Protein AF-A0A1U8Q7U9-F1 (afdb_m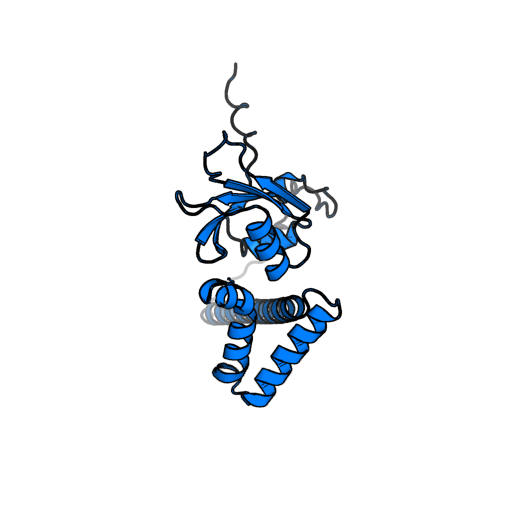onomer)

Foldseek 3Di:
DQDPLNVCLVCVLLVVQLCCVCPVVVHDNVVSVVVSVVVVVVCVVVPPCPSQVVVVVVVVVVVVVVVVVVVVVVVVVVVVVVVPDPDDDDDDDDDDDPDDPPPDPDDPDPPDPLLLQKKKKFFDPPDADDPVLVVVVCCNNQNQFFPDKAFDDDPPPDGTGMIITGTPDSVSVCVVQVVHQKDWDQGSNTIMIMGRGDPPPPPPPPDDD

Organism: Nelumbo nucifera (NCBI:txid4432)

Sequence (209 aa):
MITTEELKSFHAIDREIFSRLVINLRRDVAVSMRVIAFWIWLEELGYPNIILKMISAVQAITKTVNDVLARAFEDIAQQARASGSSGSGRNVVAGESSLNPRAQPWKPNAQVSHDDRTIFITFSRGYPVGESEIRGYFIRRFGECVEAIHMQEVAVNVQPLYARMVLRSASTMARILEGRERAKYVINGKHVWIRRFVPRQQMRSSLRP

Structure (mmCIF, N/CA/C/O backbone):
data_AF-A0A1U8Q7U9-F1
#
_entry.id   AF-A0A1U8Q7U9-F1
#
loop_
_atom_site.group_PDB
_atom_site.id
_atom_site.type_symbol
_atom_site.label_atom_id
_atom_site.label_alt_id
_atom_site.label_comp_id
_atom_site.label_asym_id
_atom_site.label_entity_id
_atom_site.label_seq_id
_atom_site.pdbx_PDB_ins_code
_atom_site.Cartn_x
_atom_site.Cartn_y
_atom_site.Cartn_z
_atom_site.occupancy
_atom_site.B_iso_or_equiv
_atom_site.auth_seq_id
_atom_site.auth_comp_id
_atom_site.auth_asym_id
_atom_site.auth_atom_id
_atom_site.pdbx_PDB_model_num
ATOM 1 N N . MET A 1 1 ? -24.903 -1.278 8.308 1.00 45.72 1 MET A N 1
ATOM 2 C CA . MET A 1 1 ? -25.129 -0.776 6.936 1.00 45.72 1 MET A CA 1
ATOM 3 C C . MET A 1 1 ? -23.760 -0.422 6.379 1.00 45.72 1 MET A C 1
ATOM 5 O O . MET A 1 1 ? -23.107 0.410 6.990 1.00 45.72 1 MET A O 1
ATOM 9 N N . ILE A 1 2 ? -23.285 -1.103 5.333 1.00 58.16 2 ILE A N 1
ATOM 10 C CA . ILE A 1 2 ? -21.989 -0.780 4.709 1.00 58.16 2 ILE A CA 1
ATOM 11 C C . ILE A 1 2 ? -22.151 0.554 3.980 1.00 58.16 2 ILE A C 1
ATOM 13 O O . ILE A 1 2 ? -23.078 0.709 3.182 1.00 58.16 2 ILE A O 1
ATOM 17 N N . THR A 1 3 ? -21.298 1.528 4.281 1.00 73.75 3 THR A N 1
ATOM 18 C CA . THR A 1 3 ? -21.358 2.840 3.629 1.00 73.75 3 THR A CA 1
ATOM 19 C C . THR A 1 3 ? -20.813 2.756 2.202 1.00 73.75 3 THR A C 1
ATOM 21 O O . THR A 1 3 ? -19.958 1.930 1.880 1.00 73.75 3 THR A O 1
ATOM 24 N N . THR A 1 4 ? -21.291 3.622 1.308 1.00 63.50 4 THR A N 1
ATOM 25 C CA . THR A 1 4 ? -20.795 3.686 -0.078 1.00 63.50 4 THR A CA 1
ATOM 26 C C . THR A 1 4 ? -19.296 3.970 -0.139 1.00 63.50 4 THR A C 1
ATOM 28 O O . THR A 1 4 ? -18.618 3.467 -1.028 1.00 63.50 4 THR A O 1
ATOM 31 N N . GLU A 1 5 ? -18.757 4.717 0.823 1.00 58.00 5 GLU A N 1
ATOM 32 C CA . GLU A 1 5 ? -17.324 4.991 0.941 1.00 58.00 5 GLU A CA 1
ATOM 33 C C . GLU A 1 5 ? -16.517 3.763 1.395 1.00 58.00 5 GLU A C 1
ATOM 35 O O . GLU A 1 5 ? -15.426 3.534 0.873 1.00 58.00 5 GLU A O 1
ATOM 40 N N . GLU A 1 6 ? -17.064 2.908 2.265 1.00 55.88 6 GLU A N 1
ATOM 41 C CA . GLU A 1 6 ? -16.456 1.613 2.614 1.00 55.88 6 GLU A CA 1
ATOM 42 C C . GLU A 1 6 ? -16.493 0.630 1.446 1.00 55.88 6 GLU A C 1
ATOM 44 O O . GLU A 1 6 ? -15.484 0.004 1.139 1.00 55.88 6 GLU A O 1
ATOM 49 N N . LEU A 1 7 ? -17.614 0.529 0.728 1.00 58.75 7 LEU A N 1
ATOM 50 C CA . LEU A 1 7 ? -17.690 -0.317 -0.467 1.00 58.75 7 LEU A CA 1
ATOM 51 C C . LEU A 1 7 ? -16.715 0.176 -1.545 1.00 58.75 7 LEU A C 1
ATOM 53 O O . LEU A 1 7 ? -16.065 -0.608 -2.244 1.00 58.75 7 LEU A O 1
ATOM 57 N N . LYS A 1 8 ? -16.570 1.502 -1.665 1.00 56.91 8 LYS A N 1
ATOM 58 C CA . LYS A 1 8 ? -15.601 2.091 -2.577 1.00 56.91 8 LYS A CA 1
ATOM 59 C C . LYS A 1 8 ? -14.168 1.824 -2.124 1.00 56.91 8 LYS A C 1
ATOM 61 O O . LYS A 1 8 ? -13.349 1.512 -2.985 1.00 56.91 8 LYS A O 1
ATOM 66 N N . SER A 1 9 ? -13.828 1.956 -0.848 1.00 59.22 9 SER A N 1
ATOM 67 C CA . SER A 1 9 ? -12.473 1.644 -0.381 1.00 59.22 9 SER A CA 1
ATOM 68 C C . SER A 1 9 ? -12.162 0.158 -0.587 1.00 59.22 9 SER A C 1
ATOM 70 O O . SER A 1 9 ? -11.062 -0.190 -1.027 1.00 59.22 9 SER A O 1
ATOM 72 N N . PHE A 1 10 ? -13.170 -0.696 -0.392 1.00 59.88 10 PHE A N 1
ATOM 73 C CA . PHE A 1 10 ? -13.068 -2.133 -0.569 1.00 59.88 10 PHE A CA 1
ATOM 74 C C . PHE A 1 10 ? -12.698 -2.496 -2.007 1.00 59.88 10 PHE A C 1
ATOM 76 O O . PHE A 1 10 ? -11.733 -3.216 -2.201 1.00 59.88 10 PHE A O 1
ATOM 83 N N . HIS A 1 11 ? -13.312 -1.904 -3.032 1.00 69.44 11 HIS A N 1
ATOM 84 C CA . HIS A 1 11 ? -12.985 -2.217 -4.435 1.00 69.44 11 HIS A CA 1
ATOM 85 C C . HIS A 1 11 ? -11.993 -1.255 -5.108 1.00 69.44 11 HIS A C 1
ATOM 87 O O . HIS A 1 11 ? -11.912 -1.178 -6.335 1.00 69.44 11 HIS A O 1
ATOM 93 N N . ALA A 1 12 ? -11.219 -0.489 -4.332 1.00 73.12 12 ALA A N 1
ATOM 94 C CA . ALA A 1 12 ? -10.324 0.530 -4.886 1.00 73.12 12 ALA A CA 1
ATOM 95 C C . ALA A 1 12 ? -9.277 -0.040 -5.864 1.00 73.1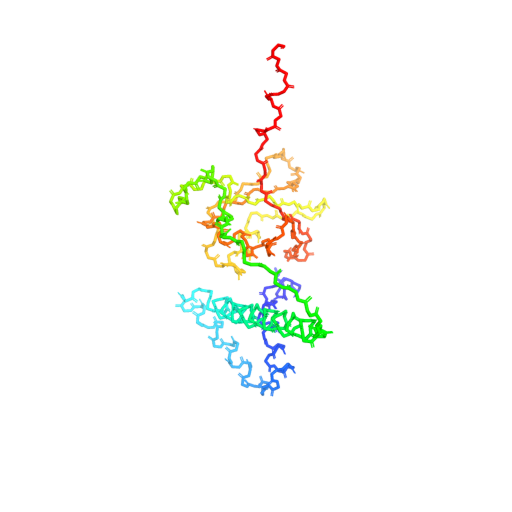2 12 ALA A C 1
ATOM 97 O O . ALA A 1 12 ? -9.024 0.560 -6.906 1.00 73.12 12 ALA A O 1
ATOM 98 N N . ILE A 1 13 ? -8.704 -1.209 -5.554 1.00 74.50 13 ILE A N 1
ATOM 99 C CA . ILE A 1 13 ? -7.731 -1.892 -6.422 1.00 74.50 13 ILE A CA 1
ATOM 100 C C . ILE A 1 13 ? -8.406 -2.364 -7.714 1.00 74.50 13 ILE A C 1
ATOM 102 O O . ILE A 1 13 ? -7.886 -2.125 -8.800 1.00 74.50 13 ILE A O 1
ATOM 106 N N . ASP A 1 14 ? -9.585 -2.967 -7.597 1.00 81.69 14 ASP A N 1
ATOM 107 C CA . ASP A 1 14 ? -10.332 -3.529 -8.724 1.00 81.69 14 ASP A CA 1
ATOM 108 C C . ASP A 1 14 ? -10.698 -2.429 -9.728 1.00 81.69 14 ASP A C 1
ATOM 110 O O . ASP A 1 14 ? -10.505 -2.576 -10.936 1.00 81.69 14 ASP A O 1
ATOM 114 N N . ARG A 1 15 ? -11.124 -1.264 -9.222 1.00 82.75 15 ARG A N 1
ATOM 115 C CA . ARG A 1 15 ? -11.413 -0.082 -10.046 1.00 82.75 15 ARG A CA 1
ATOM 116 C C . ARG A 1 15 ? -10.183 0.529 -10.699 1.00 82.75 15 ARG A C 1
ATOM 118 O O . ARG A 1 15 ? -10.276 0.967 -11.840 1.00 82.75 15 ARG A O 1
ATOM 125 N N . GLU A 1 16 ? -9.049 0.572 -10.004 1.00 82.81 16 GLU A N 1
ATOM 126 C CA . GLU A 1 16 ? -7.794 1.072 -10.576 1.00 82.81 16 GLU A CA 1
ATOM 127 C C . GLU A 1 16 ? -7.344 0.197 -11.753 1.00 82.81 16 GLU A C 1
ATOM 129 O O . GLU A 1 16 ? -6.954 0.701 -12.805 1.00 82.81 16 GLU A O 1
ATOM 134 N N . ILE A 1 17 ? -7.445 -1.126 -11.615 1.00 83.31 17 ILE A N 1
ATOM 135 C CA . ILE A 1 17 ? -7.108 -2.059 -12.693 1.00 83.31 17 ILE A CA 1
ATOM 136 C C . ILE A 1 17 ? -8.099 -1.932 -13.847 1.00 83.31 17 ILE A C 1
ATOM 138 O O . ILE A 1 17 ? -7.679 -1.834 -14.999 1.00 83.31 17 ILE A O 1
ATOM 142 N N . PHE A 1 18 ? -9.398 -1.896 -13.549 1.00 88.31 18 PHE A N 1
ATOM 143 C CA . PHE A 1 18 ? -10.432 -1.695 -14.558 1.00 88.31 18 PHE A CA 1
ATOM 144 C C . PHE A 1 18 ? -10.199 -0.401 -15.349 1.00 88.31 18 PHE A C 1
ATOM 146 O O . PHE A 1 18 ? -10.205 -0.412 -16.579 1.00 88.31 18 PHE A O 1
ATOM 153 N N . SER A 1 19 ? -9.894 0.695 -14.649 1.00 86.38 19 SER A N 1
ATOM 154 C CA . SER A 1 19 ? -9.539 1.981 -15.248 1.00 86.38 19 SER A CA 1
ATOM 155 C C . SER A 1 19 ? -8.325 1.855 -16.173 1.00 86.38 19 SER A C 1
ATOM 157 O O . SER A 1 19 ? -8.377 2.281 -17.322 1.00 86.38 19 SER A O 1
ATOM 159 N N . ARG A 1 20 ? -7.250 1.181 -15.749 1.00 82.81 20 ARG A N 1
ATOM 160 C CA . ARG A 1 20 ? -6.069 0.956 -16.604 1.00 82.81 20 ARG A CA 1
ATOM 161 C C . ARG A 1 20 ? -6.373 0.104 -17.836 1.00 82.81 20 ARG A C 1
ATOM 163 O O . ARG A 1 20 ? -5.841 0.396 -18.905 1.00 82.81 20 ARG A O 1
ATOM 170 N N . LEU A 1 21 ? -7.205 -0.931 -17.706 1.00 85.56 21 LEU A N 1
ATOM 171 C CA . LEU A 1 21 ? -7.608 -1.782 -18.830 1.00 85.56 21 LEU A CA 1
ATOM 172 C C . LEU A 1 21 ? -8.375 -0.976 -19.883 1.00 85.56 21 LEU A C 1
ATOM 174 O O . LEU A 1 21 ? -8.041 -1.034 -21.066 1.00 85.56 21 LEU A O 1
ATOM 178 N N . VAL A 1 22 ? -9.358 -0.192 -19.448 1.00 91.12 22 VAL A N 1
ATOM 179 C CA . VAL A 1 22 ? -10.255 0.538 -20.349 1.00 91.12 22 VAL A CA 1
ATOM 180 C C . VAL A 1 22 ? -9.614 1.824 -20.874 1.00 91.12 22 VAL A C 1
ATOM 182 O O . VAL A 1 22 ? -9.696 2.108 -22.064 1.00 91.12 22 VAL A O 1
ATOM 185 N N . ILE A 1 23 ? -8.945 2.600 -20.021 1.00 86.19 23 ILE A N 1
ATOM 186 C CA . ILE A 1 23 ? -8.441 3.936 -20.370 1.00 86.19 23 ILE A CA 1
ATOM 187 C C . ILE A 1 23 ? -7.040 3.857 -20.979 1.00 86.19 23 ILE A C 1
ATOM 189 O O . ILE A 1 23 ? -6.807 4.380 -22.068 1.00 86.19 23 ILE A O 1
ATOM 193 N N . ASN A 1 24 ? -6.102 3.179 -20.311 1.00 84.69 24 ASN A N 1
ATOM 194 C CA . ASN A 1 24 ? -4.699 3.180 -20.741 1.00 84.69 24 ASN A CA 1
ATOM 195 C C . ASN A 1 24 ? -4.444 2.142 -21.836 1.00 84.69 24 ASN A C 1
ATOM 197 O O . ASN A 1 24 ? -3.747 2.419 -22.808 1.00 84.69 24 ASN A O 1
ATOM 201 N N . LEU A 1 25 ? -5.013 0.944 -21.681 1.00 84.31 25 LEU A N 1
ATOM 202 C CA . LEU A 1 25 ? -4.836 -0.172 -22.615 1.00 84.31 25 LEU A CA 1
ATOM 203 C C . LEU A 1 25 ? -5.938 -0.245 -23.682 1.00 84.31 25 LEU A C 1
ATOM 205 O O . LEU A 1 25 ? -5.860 -1.109 -24.558 1.00 84.31 25 LEU A O 1
ATOM 209 N N . ARG A 1 26 ? -6.942 0.645 -23.613 1.00 89.88 26 ARG A N 1
ATOM 210 C CA . ARG A 1 26 ? -8.070 0.754 -24.556 1.00 89.88 26 ARG A CA 1
ATOM 211 C C . ARG A 1 26 ? -8.774 -0.575 -24.831 1.00 89.88 26 ARG A C 1
ATOM 213 O O . ARG A 1 26 ? -9.159 -0.868 -25.962 1.00 89.88 26 ARG A O 1
ATOM 220 N N . ARG A 1 27 ? -8.901 -1.414 -23.804 1.00 92.25 27 ARG A N 1
ATOM 221 C CA . ARG A 1 27 ? -9.622 -2.685 -23.897 1.00 92.25 27 ARG A CA 1
ATOM 222 C C . ARG A 1 27 ? -11.120 -2.451 -23.798 1.00 92.25 27 ARG A C 1
ATOM 224 O O . ARG A 1 27 ? -11.572 -1.512 -23.149 1.00 92.25 27 ARG A O 1
ATOM 231 N N . ASP A 1 28 ? -11.872 -3.335 -24.446 1.00 95.44 28 ASP A N 1
ATOM 232 C CA . ASP A 1 28 ? -13.329 -3.315 -24.399 1.00 95.44 28 ASP A CA 1
ATOM 233 C C . ASP A 1 28 ? -13.837 -3.351 -22.948 1.00 95.44 28 ASP A C 1
ATOM 235 O O . ASP A 1 28 ? -13.285 -4.050 -22.089 1.00 95.44 28 ASP A O 1
ATOM 239 N N . VAL A 1 29 ? -14.889 -2.578 -22.680 1.00 92.88 29 VAL A N 1
ATOM 240 C CA . VAL A 1 29 ? -15.450 -2.393 -21.337 1.00 92.88 29 VAL A CA 1
ATOM 241 C C . VAL A 1 29 ? -16.027 -3.705 -20.811 1.00 92.88 29 VAL A C 1
ATOM 243 O O . VAL A 1 29 ? -15.773 -4.069 -19.662 1.00 92.88 29 VAL A O 1
ATOM 246 N N . ALA A 1 30 ? -16.763 -4.442 -21.647 1.00 93.31 30 ALA A N 1
ATOM 247 C CA . ALA A 1 30 ? -17.399 -5.692 -21.250 1.00 93.31 30 ALA A CA 1
ATOM 248 C C . ALA A 1 30 ? -16.360 -6.798 -21.022 1.00 93.31 30 ALA A C 1
ATOM 250 O O . ALA A 1 30 ? -16.449 -7.538 -20.041 1.00 93.31 30 ALA A O 1
ATOM 251 N N . VAL A 1 31 ? -15.332 -6.878 -21.870 1.00 90.25 31 VAL A N 1
ATOM 252 C CA . VAL A 1 31 ? -14.196 -7.788 -21.667 1.00 90.25 31 VAL A CA 1
ATOM 253 C C . VAL A 1 31 ? -13.459 -7.450 -20.372 1.00 90.25 31 VAL A C 1
ATOM 255 O O . VAL A 1 31 ? -13.226 -8.337 -19.554 1.00 90.25 31 VAL A O 1
ATOM 258 N N . SER A 1 32 ? -13.147 -6.174 -20.141 1.00 92.00 32 SER A N 1
ATOM 259 C CA . SER A 1 32 ? -12.457 -5.728 -18.924 1.00 92.00 32 SER A CA 1
ATOM 260 C C . SER A 1 32 ? -13.272 -6.038 -17.667 1.00 92.00 32 SER A C 1
ATOM 262 O O . SER A 1 32 ? -12.719 -6.481 -16.664 1.00 92.00 32 SER A O 1
ATOM 264 N N . MET A 1 33 ? -14.596 -5.882 -17.734 1.00 92.19 33 MET A N 1
ATOM 265 C CA . MET A 1 33 ? -15.502 -6.221 -16.640 1.00 92.19 33 MET A CA 1
ATOM 266 C C . MET A 1 33 ? -15.486 -7.722 -16.335 1.00 92.19 33 MET A C 1
ATOM 268 O O . MET A 1 33 ? -15.369 -8.104 -15.173 1.00 92.19 33 MET A O 1
ATOM 272 N N . ARG A 1 34 ? -15.533 -8.578 -17.365 1.00 90.69 34 ARG A N 1
ATOM 273 C CA . ARG A 1 34 ? -15.455 -10.040 -17.201 1.00 90.69 34 ARG A CA 1
ATOM 274 C C . ARG A 1 34 ? -14.122 -10.485 -16.607 1.00 90.69 34 ARG A C 1
ATOM 276 O O . ARG A 1 34 ? -14.115 -11.370 -15.763 1.00 90.69 34 ARG A O 1
ATOM 283 N N . VAL A 1 35 ? -13.014 -9.862 -17.010 1.00 89.38 35 VAL A N 1
ATOM 284 C CA . VAL A 1 35 ? -11.680 -10.160 -16.462 1.00 89.38 35 VAL A CA 1
ATOM 285 C C . VAL A 1 35 ? -11.612 -9.835 -14.970 1.00 89.38 35 VAL A C 1
ATOM 287 O O . VAL A 1 35 ? -11.175 -10.673 -14.186 1.00 89.38 35 VAL A O 1
ATOM 290 N N . ILE A 1 36 ? -12.087 -8.654 -14.560 1.00 88.44 36 ILE A N 1
ATOM 291 C CA . ILE A 1 36 ? -12.111 -8.267 -13.142 1.00 88.44 36 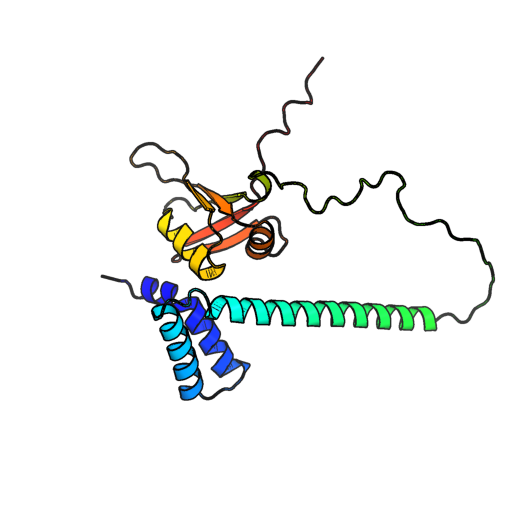ILE A CA 1
ATOM 292 C C . ILE A 1 36 ? -13.042 -9.179 -12.340 1.00 88.44 36 ILE A C 1
ATOM 294 O O . ILE A 1 36 ? -12.650 -9.662 -11.281 1.00 88.44 36 ILE A O 1
ATOM 298 N N . ALA A 1 37 ? -14.238 -9.469 -12.859 1.00 88.75 37 ALA A N 1
ATOM 299 C CA . ALA A 1 37 ? -15.180 -10.381 -12.214 1.00 88.75 37 ALA A CA 1
ATOM 300 C C . ALA A 1 37 ? -14.587 -11.787 -12.040 1.00 88.75 37 ALA A C 1
ATOM 302 O O . ALA A 1 37 ? -14.700 -12.379 -10.972 1.00 88.75 37 ALA A O 1
ATOM 303 N N . PHE A 1 38 ? -13.895 -12.298 -13.061 1.00 88.00 38 PHE A N 1
ATOM 304 C CA . PHE A 1 38 ? -13.213 -13.585 -13.001 1.00 88.00 38 PHE A CA 1
ATOM 305 C C . PHE A 1 38 ? -12.101 -13.605 -11.947 1.00 88.00 38 PHE A C 1
ATOM 307 O O . PHE A 1 38 ? -11.981 -14.571 -11.199 1.00 88.00 38 PHE A O 1
ATOM 314 N N . TRP A 1 39 ? -11.299 -12.544 -11.843 1.00 82.19 39 TRP A N 1
ATOM 315 C CA . TRP A 1 39 ? -10.250 -12.473 -10.825 1.00 82.19 39 TRP A CA 1
ATOM 316 C C . TRP A 1 39 ? -10.795 -12.381 -9.403 1.00 82.19 39 TRP A C 1
ATOM 318 O O . TRP A 1 39 ? -10.241 -13.031 -8.522 1.00 82.19 39 TRP A O 1
ATOM 328 N N . ILE A 1 40 ? -11.886 -11.643 -9.188 1.00 79.31 40 ILE A N 1
ATOM 329 C CA . ILE A 1 40 ? -12.582 -11.608 -7.893 1.00 79.31 40 ILE A CA 1
ATOM 330 C C . ILE A 1 40 ? -13.126 -13.002 -7.553 1.00 79.31 40 ILE A C 1
ATOM 332 O O . ILE A 1 40 ? -12.912 -13.500 -6.452 1.00 79.31 40 ILE A O 1
ATOM 336 N N . TRP A 1 41 ? -13.749 -13.675 -8.521 1.00 85.06 41 TRP A N 1
ATOM 337 C CA . TRP A 1 41 ? -14.267 -15.031 -8.341 1.00 85.06 41 TRP A CA 1
ATOM 338 C C . TRP A 1 41 ? -13.175 -16.053 -7.987 1.00 85.06 41 TRP A C 1
ATOM 340 O O . TRP A 1 41 ? -13.381 -16.922 -7.144 1.00 85.06 41 TRP A O 1
ATOM 350 N N . LEU A 1 42 ? -11.976 -15.940 -8.567 1.00 78.00 42 LEU A N 1
ATOM 351 C CA . LEU A 1 42 ? -10.853 -16.800 -8.181 1.00 78.00 42 LEU A CA 1
ATOM 352 C C . LEU A 1 42 ? -10.402 -16.574 -6.729 1.00 78.00 42 LEU A C 1
ATOM 354 O O . LEU A 1 42 ? -9.968 -17.522 -6.071 1.00 78.00 42 LEU A O 1
ATOM 358 N N . GLU A 1 43 ? -10.503 -15.347 -6.219 1.00 76.06 43 GLU A N 1
ATOM 359 C CA . GLU A 1 43 ? -10.224 -15.068 -4.808 1.00 76.06 43 GLU A CA 1
ATOM 360 C C . GLU A 1 43 ? -11.279 -15.717 -3.895 1.00 76.06 43 GLU A C 1
ATOM 362 O O . GLU A 1 43 ? -10.910 -16.283 -2.864 1.00 76.06 43 GLU A O 1
ATOM 367 N N . GLU A 1 44 ? -12.553 -15.742 -4.306 1.00 74.38 44 GLU A N 1
ATOM 368 C CA . GLU A 1 44 ? -13.634 -16.457 -3.601 1.00 74.38 44 GLU A CA 1
ATOM 369 C C . GLU A 1 44 ? -13.450 -17.985 -3.610 1.00 74.38 44 GLU A C 1
ATOM 371 O O . GLU A 1 44 ? -13.811 -18.656 -2.645 1.00 74.38 44 GLU A O 1
ATOM 376 N N . LEU A 1 45 ? -12.818 -18.540 -4.650 1.00 74.31 45 LEU A N 1
ATOM 377 C CA . LEU A 1 45 ? -12.469 -19.965 -4.744 1.00 74.31 45 LEU A CA 1
ATOM 378 C C . LEU A 1 45 ? -11.239 -20.375 -3.916 1.00 74.31 45 LEU A C 1
ATOM 380 O O . LEU A 1 45 ? -10.793 -21.521 -3.997 1.00 74.31 45 LEU A O 1
ATOM 384 N N . GLY A 1 46 ? -10.676 -19.465 -3.118 1.00 68.81 46 GLY A N 1
ATOM 385 C CA . GLY A 1 46 ? -9.549 -19.776 -2.242 1.00 68.81 46 GLY A CA 1
ATOM 386 C C . GLY A 1 46 ? -8.185 -19.669 -2.919 1.00 68.81 46 GLY A C 1
ATOM 387 O O . GLY A 1 46 ? -7.211 -20.236 -2.421 1.00 68.81 46 GLY A O 1
ATOM 388 N N . TYR A 1 47 ? -8.076 -18.905 -4.011 1.00 68.88 47 TYR A N 1
ATOM 389 C CA . TYR A 1 47 ? -6.789 -18.453 -4.539 1.00 68.88 47 TYR A CA 1
ATOM 390 C C . TYR A 1 47 ? -6.506 -17.011 -4.101 1.00 68.88 47 TYR A C 1
ATOM 392 O O . TYR A 1 47 ? -6.655 -16.071 -4.889 1.00 68.88 47 TYR A O 1
ATOM 400 N N . PRO A 1 48 ? -6.074 -16.793 -2.847 1.00 64.81 48 PRO A N 1
ATOM 401 C CA . PRO A 1 48 ? -5.922 -15.451 -2.324 1.00 64.81 48 PRO A CA 1
ATOM 402 C C . PRO A 1 48 ? -4.814 -14.701 -3.069 1.00 64.81 48 PRO A C 1
ATOM 404 O O . PRO A 1 48 ? -3.733 -15.242 -3.348 1.00 64.81 48 PRO A O 1
ATOM 407 N N . ASN A 1 49 ? -5.049 -13.409 -3.303 1.00 67.50 49 ASN A N 1
ATOM 408 C CA . ASN A 1 49 ? -4.059 -12.450 -3.792 1.00 67.50 49 ASN A CA 1
ATOM 409 C C . ASN A 1 49 ? -3.609 -12.649 -5.253 1.00 67.50 49 ASN A C 1
ATOM 411 O O . ASN A 1 49 ? -2.499 -12.229 -5.602 1.00 67.50 49 ASN A O 1
ATOM 415 N N . ILE A 1 50 ? -4.414 -13.269 -6.125 1.00 74.31 50 ILE A N 1
ATOM 416 C CA . ILE A 1 50 ? -4.079 -13.395 -7.560 1.00 74.31 50 ILE A CA 1
ATOM 417 C C . ILE A 1 50 ? -3.888 -12.020 -8.196 1.00 74.31 50 ILE A C 1
ATOM 419 O O . ILE A 1 50 ? -2.891 -11.792 -8.889 1.00 74.31 50 ILE A O 1
ATOM 423 N N . ILE A 1 51 ? -4.791 -11.085 -7.902 1.00 72.50 51 ILE A N 1
ATOM 424 C CA . ILE A 1 51 ? -4.749 -9.725 -8.442 1.00 72.50 51 ILE A CA 1
ATOM 425 C C . ILE A 1 51 ? -3.435 -9.033 -8.046 1.00 72.50 51 ILE A C 1
ATOM 427 O O . ILE A 1 51 ? -2.767 -8.396 -8.863 1.00 72.50 51 ILE A O 1
ATOM 431 N N . LEU A 1 52 ? -2.996 -9.224 -6.800 1.00 66.31 52 LEU A N 1
ATOM 432 C CA . LEU A 1 52 ? -1.744 -8.661 -6.292 1.00 66.31 52 LEU A CA 1
ATOM 433 C C . LEU A 1 52 ? -0.505 -9.317 -6.883 1.00 66.31 52 LEU A C 1
ATOM 435 O O . LEU A 1 52 ? 0.468 -8.618 -7.168 1.00 66.31 52 LEU A O 1
ATOM 439 N N . LYS A 1 53 ? -0.518 -10.643 -7.058 1.00 72.44 53 LYS A N 1
ATOM 440 C CA . LYS A 1 53 ? 0.580 -11.362 -7.712 1.00 72.44 53 LYS A CA 1
ATOM 441 C C . LYS A 1 53 ? 0.768 -10.830 -9.128 1.00 72.44 53 LYS A C 1
ATOM 443 O O . LYS A 1 53 ? 1.895 -10.476 -9.477 1.00 72.44 53 LYS A O 1
ATOM 448 N N . MET A 1 54 ? -0.324 -10.650 -9.876 1.00 76.25 54 MET A N 1
ATOM 449 C CA . MET A 1 54 ? -0.282 -10.040 -11.206 1.00 76.25 54 MET A CA 1
ATOM 450 C C . MET A 1 54 ? 0.237 -8.597 -11.172 1.00 76.25 54 MET A C 1
ATOM 452 O O . MET A 1 54 ? 1.168 -8.283 -11.909 1.00 76.25 54 MET A O 1
ATOM 456 N N . ILE A 1 55 ? -0.275 -7.732 -10.284 1.00 77.38 55 ILE A N 1
ATOM 457 C CA . ILE A 1 55 ? 0.238 -6.354 -10.147 1.00 77.38 55 ILE A CA 1
ATOM 458 C C . ILE A 1 55 ? 1.739 -6.354 -9.838 1.00 77.38 55 ILE A C 1
ATOM 460 O O . ILE A 1 55 ? 2.490 -5.594 -10.445 1.00 77.38 55 ILE A O 1
ATOM 464 N N . SER A 1 56 ? 2.186 -7.195 -8.904 1.00 74.88 56 SER A N 1
ATOM 465 C CA . SER A 1 56 ? 3.592 -7.246 -8.501 1.00 74.88 56 SER A CA 1
ATOM 466 C C . SER A 1 56 ? 4.500 -7.712 -9.636 1.00 74.88 56 SER A C 1
ATOM 468 O O . SER A 1 56 ? 5.586 -7.163 -9.801 1.00 74.88 56 SER A O 1
ATOM 470 N N . ALA A 1 57 ? 4.033 -8.659 -10.454 1.00 71.69 57 ALA A N 1
ATOM 471 C CA . ALA A 1 57 ? 4.750 -9.120 -11.633 1.00 71.69 57 ALA A CA 1
ATOM 472 C C . ALA A 1 57 ? 4.877 -7.994 -12.666 1.00 71.69 57 ALA A C 1
ATOM 474 O O . ALA A 1 57 ? 5.975 -7.724 -13.146 1.00 71.69 57 ALA A O 1
ATOM 475 N N . VAL A 1 58 ? 3.785 -7.272 -12.942 1.00 78.25 58 VAL A N 1
ATOM 476 C CA . VAL A 1 58 ? 3.803 -6.120 -13.857 1.00 78.25 58 VAL A CA 1
ATOM 477 C C . VAL A 1 58 ? 4.754 -5.034 -13.352 1.00 78.25 58 VAL A C 1
ATOM 479 O O . VAL A 1 58 ? 5.594 -4.560 -14.108 1.00 78.25 58 VAL A O 1
ATOM 482 N N . GLN A 1 59 ? 4.680 -4.674 -12.067 1.00 75.38 59 GLN A N 1
ATOM 483 C CA . GLN A 1 59 ? 5.572 -3.678 -11.463 1.00 75.38 59 GLN A CA 1
ATOM 484 C C . GLN A 1 59 ? 7.043 -4.101 -11.515 1.00 75.38 59 GLN A C 1
ATOM 486 O O . GLN A 1 59 ? 7.904 -3.262 -11.779 1.00 75.38 59 GLN A O 1
ATOM 491 N N . ALA A 1 60 ? 7.338 -5.382 -11.278 1.00 72.38 60 ALA A N 1
ATOM 492 C CA . ALA A 1 60 ? 8.691 -5.913 -11.382 1.00 72.38 60 ALA A CA 1
ATOM 493 C C . ALA A 1 60 ? 9.226 -5.783 -12.813 1.00 72.38 60 ALA A C 1
ATOM 495 O O . ALA A 1 60 ? 10.322 -5.262 -12.997 1.00 72.38 60 ALA A O 1
ATOM 496 N N . ILE A 1 61 ? 8.423 -6.155 -13.816 1.00 80.44 61 ILE A N 1
ATOM 497 C CA . ILE A 1 61 ? 8.786 -6.009 -15.232 1.00 80.44 61 ILE A CA 1
ATOM 498 C C . ILE A 1 61 ? 9.039 -4.538 -15.572 1.00 80.44 61 ILE A C 1
ATOM 500 O O . ILE A 1 61 ? 10.083 -4.213 -16.132 1.00 80.44 61 ILE A O 1
ATOM 504 N N . THR A 1 62 ? 8.130 -3.631 -15.197 1.00 77.62 62 THR A N 1
ATOM 505 C CA . THR A 1 62 ? 8.300 -2.190 -15.447 1.00 77.62 62 THR A CA 1
ATOM 506 C C . THR A 1 62 ? 9.573 -1.653 -14.803 1.00 77.62 62 THR A C 1
ATOM 508 O O . THR A 1 62 ? 10.301 -0.891 -15.434 1.00 77.62 62 THR A O 1
ATOM 511 N N . LYS A 1 63 ? 9.876 -2.068 -13.568 1.00 79.62 63 LYS A N 1
ATOM 512 C CA . LYS A 1 63 ? 11.109 -1.674 -12.887 1.00 79.62 63 LYS A CA 1
ATOM 513 C C . LYS A 1 63 ? 12.342 -2.163 -13.644 1.00 79.62 63 LYS A C 1
ATOM 515 O O . LYS A 1 63 ? 13.223 -1.360 -13.913 1.00 79.62 63 LYS A O 1
ATOM 520 N N . THR A 1 64 ? 12.389 -3.440 -14.023 1.00 86.12 64 THR A N 1
ATOM 521 C CA . THR A 1 64 ? 13.524 -3.997 -14.772 1.00 86.12 64 THR A CA 1
ATOM 522 C C . THR A 1 64 ? 13.735 -3.271 -16.095 1.00 86.12 64 THR A C 1
ATOM 524 O O . THR A 1 64 ? 14.866 -2.925 -16.417 1.00 86.12 64 THR A O 1
ATOM 527 N N . VAL A 1 65 ? 12.660 -2.988 -16.837 1.00 89.19 65 VAL A N 1
ATOM 528 C CA . VAL A 1 65 ? 12.741 -2.212 -18.082 1.00 89.19 65 VAL A CA 1
ATOM 529 C C . VAL A 1 65 ? 13.302 -0.817 -17.812 1.00 89.19 65 VAL A C 1
ATOM 531 O O . VAL A 1 65 ? 14.244 -0.410 -18.483 1.00 89.19 65 VAL A O 1
ATOM 534 N N . ASN A 1 66 ? 12.788 -0.107 -16.806 1.00 87.69 66 ASN A N 1
ATOM 535 C CA . ASN A 1 66 ? 13.283 1.224 -16.453 1.00 87.69 66 ASN A CA 1
ATOM 536 C C . ASN A 1 66 ? 14.760 1.206 -16.037 1.00 87.69 66 ASN A C 1
ATOM 538 O O . ASN A 1 66 ? 15.514 2.071 -16.468 1.00 87.69 66 ASN A O 1
ATOM 542 N N . ASP A 1 67 ? 15.183 0.216 -15.249 1.00 85.19 67 ASP A N 1
ATOM 543 C CA . ASP A 1 67 ? 16.573 0.071 -14.808 1.00 85.19 67 ASP A CA 1
ATOM 544 C C . ASP A 1 67 ? 17.508 -0.198 -16.002 1.00 85.19 67 ASP A C 1
ATOM 546 O O . ASP A 1 67 ? 18.590 0.385 -16.089 1.00 85.19 67 ASP A O 1
ATOM 550 N N . VAL A 1 68 ? 17.089 -1.049 -16.947 1.00 92.94 68 VAL A N 1
ATOM 551 C CA . VAL A 1 68 ? 17.841 -1.328 -18.183 1.00 92.94 68 VAL A CA 1
ATOM 552 C C . VAL A 1 68 ? 17.921 -0.084 -19.065 1.00 92.94 68 VAL A C 1
ATOM 554 O O . VAL A 1 68 ? 19.005 0.252 -19.534 1.00 92.94 68 VAL A O 1
ATOM 557 N N . LEU A 1 69 ? 16.807 0.625 -19.260 1.00 92.06 69 LEU A N 1
ATOM 558 C CA . LEU A 1 69 ? 16.768 1.848 -20.064 1.00 92.06 69 LEU A CA 1
ATOM 559 C C . LEU A 1 69 ? 17.623 2.961 -19.455 1.00 92.06 69 LEU A C 1
ATOM 561 O O . LEU A 1 69 ? 18.356 3.626 -20.180 1.00 92.06 69 LEU A O 1
ATOM 565 N N . ALA A 1 70 ? 17.568 3.142 -18.134 1.00 90.25 70 ALA A N 1
ATOM 566 C CA . ALA A 1 70 ? 18.379 4.134 -17.437 1.00 90.25 70 ALA A CA 1
ATOM 567 C C . ALA A 1 70 ? 19.878 3.849 -17.603 1.00 90.25 70 ALA A C 1
ATOM 569 O O . ALA A 1 70 ? 20.645 4.763 -17.894 1.00 90.25 70 ALA A O 1
ATOM 570 N N . ARG A 1 71 ? 20.288 2.579 -17.479 1.00 89.19 71 ARG A N 1
ATOM 571 C CA . ARG A 1 71 ? 21.683 2.166 -17.706 1.00 89.19 71 ARG A CA 1
ATOM 572 C C . ARG A 1 71 ? 22.112 2.362 -19.155 1.00 89.19 71 ARG A C 1
ATOM 574 O O . ARG A 1 71 ? 23.149 2.962 -19.393 1.00 89.19 71 ARG A O 1
ATOM 581 N N . ALA A 1 72 ? 21.292 1.924 -20.109 1.00 91.88 72 ALA A N 1
ATOM 582 C CA . ALA A 1 72 ? 21.586 2.094 -21.529 1.00 91.88 72 ALA A CA 1
ATOM 583 C C . ALA A 1 72 ? 21.734 3.576 -21.908 1.00 91.88 72 ALA A C 1
ATOM 585 O O . ALA A 1 72 ? 22.623 3.935 -22.674 1.00 91.88 72 ALA A O 1
ATOM 586 N N . PHE A 1 73 ? 20.891 4.450 -21.351 1.00 93.62 73 PHE A N 1
ATOM 587 C CA . PHE A 1 73 ? 20.991 5.889 -21.574 1.00 93.62 73 PHE A CA 1
ATOM 588 C C . PHE A 1 73 ? 22.282 6.481 -20.995 1.00 93.62 73 PHE A C 1
ATOM 590 O O . PHE A 1 73 ? 22.936 7.278 -21.667 1.00 93.62 73 PHE A O 1
ATOM 597 N N . GLU A 1 74 ? 22.667 6.081 -19.780 1.00 92.00 74 GLU A N 1
ATOM 598 C CA . GLU A 1 74 ? 23.912 6.531 -19.150 1.00 92.00 74 GLU A CA 1
ATOM 599 C C . GLU A 1 74 ? 25.140 6.089 -19.960 1.00 92.00 74 GLU A C 1
ATOM 601 O O . GLU A 1 74 ? 26.012 6.910 -20.246 1.00 92.00 74 GLU A O 1
ATOM 606 N N . ASP A 1 75 ? 25.164 4.839 -20.427 1.00 91.44 75 ASP A N 1
ATOM 607 C CA . ASP A 1 75 ? 26.243 4.314 -21.270 1.00 91.44 75 ASP A CA 1
ATOM 608 C C . ASP A 1 75 ? 26.363 5.101 -22.587 1.00 91.44 75 ASP A C 1
ATOM 610 O O . ASP A 1 75 ? 27.460 5.514 -22.976 1.00 91.44 75 ASP A O 1
ATOM 614 N N . ILE A 1 76 ? 25.235 5.379 -23.255 1.00 91.44 76 ILE A N 1
ATOM 615 C CA . ILE A 1 76 ? 25.200 6.193 -24.482 1.00 91.44 76 IL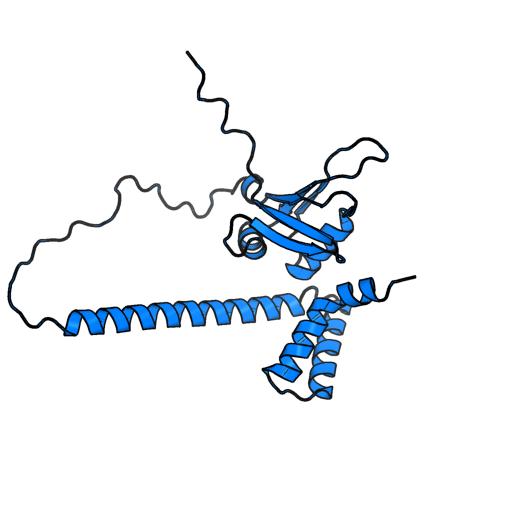E A CA 1
ATOM 616 C C . ILE A 1 76 ? 25.704 7.617 -24.202 1.00 91.44 76 ILE A C 1
ATOM 618 O O . ILE A 1 76 ? 26.506 8.161 -24.968 1.00 91.44 76 ILE A O 1
ATOM 622 N N . ALA A 1 77 ? 25.278 8.230 -23.094 1.00 89.56 77 ALA A N 1
ATOM 623 C CA . ALA A 1 77 ? 25.696 9.577 -22.717 1.00 89.56 77 ALA A CA 1
ATOM 624 C C . ALA A 1 77 ? 27.199 9.656 -22.393 1.00 89.56 77 ALA A C 1
ATOM 626 O O . ALA A 1 77 ? 27.847 10.659 -22.704 1.00 89.56 77 ALA A O 1
ATOM 627 N N . GLN A 1 78 ? 27.777 8.614 -21.790 1.00 87.81 78 GLN A N 1
ATOM 628 C CA . GLN A 1 78 ? 29.215 8.531 -21.523 1.00 87.81 78 GLN A CA 1
ATOM 629 C C . GLN A 1 78 ? 30.027 8.360 -22.810 1.00 87.81 78 GLN A C 1
ATOM 631 O O . GLN A 1 78 ? 31.018 9.069 -23.000 1.00 87.81 78 GLN A O 1
ATOM 636 N N . GLN A 1 79 ? 29.580 7.502 -23.732 1.00 85.94 79 GLN A N 1
ATOM 637 C CA . GLN A 1 79 ? 30.230 7.324 -25.035 1.00 85.94 79 GLN A CA 1
ATOM 638 C C . GLN A 1 79 ? 30.226 8.616 -25.861 1.00 85.94 79 GLN A C 1
ATOM 640 O O . GLN A 1 79 ? 31.251 8.983 -26.440 1.00 85.94 79 GLN A O 1
ATOM 645 N N . ALA A 1 80 ? 29.115 9.359 -25.866 1.00 84.06 80 ALA A N 1
ATOM 646 C CA . ALA A 1 80 ? 29.022 10.644 -26.558 1.00 84.06 80 ALA A CA 1
ATOM 647 C C . ALA A 1 80 ? 30.001 11.694 -25.998 1.00 84.06 80 ALA A C 1
ATOM 649 O O . ALA A 1 80 ? 30.592 12.454 -26.763 1.00 84.06 80 ALA A O 1
ATOM 650 N N . ARG A 1 81 ? 30.228 11.711 -24.676 1.00 83.00 81 ARG A N 1
ATOM 651 C CA . ARG A 1 81 ? 31.214 12.603 -24.034 1.00 83.00 81 ARG A CA 1
ATOM 652 C C . ARG A 1 81 ? 32.657 12.185 -24.324 1.00 83.00 81 ARG A C 1
ATOM 654 O O . ARG A 1 81 ? 33.498 13.047 -24.559 1.00 83.00 81 ARG A O 1
ATOM 661 N N . ALA A 1 82 ? 32.938 10.882 -24.346 1.00 73.31 82 ALA A N 1
ATOM 662 C CA . ALA A 1 82 ? 34.268 10.348 -24.646 1.00 73.31 82 ALA A CA 1
ATOM 663 C C . ALA A 1 82 ? 34.674 10.548 -26.120 1.00 73.31 82 ALA A C 1
ATOM 665 O O . ALA A 1 82 ? 35.853 10.712 -26.424 1.00 73.31 82 ALA A O 1
ATOM 666 N N . SER A 1 83 ? 33.699 10.605 -27.030 1.00 63.91 83 SER A N 1
ATOM 667 C CA . SER A 1 83 ? 33.919 10.791 -28.473 1.00 63.91 83 SER A CA 1
ATOM 668 C C . SER A 1 83 ? 34.308 12.228 -28.868 1.00 63.91 83 SER A C 1
ATOM 670 O O . SER A 1 83 ? 34.683 12.470 -30.012 1.00 63.91 83 SER A O 1
ATOM 672 N N . GLY A 1 84 ? 34.242 13.186 -27.934 1.00 58.31 84 GLY A N 1
ATOM 673 C CA . GLY A 1 84 ? 34.570 14.601 -28.150 1.00 58.31 84 GLY A CA 1
ATOM 674 C C . GLY A 1 84 ? 36.034 14.996 -27.914 1.00 58.31 84 GLY A C 1
ATOM 675 O O . GLY A 1 84 ? 36.347 16.179 -28.012 1.00 58.31 84 GLY A O 1
ATOM 676 N N . SER A 1 85 ? 36.936 14.058 -27.599 1.00 53.62 85 SER A N 1
ATOM 677 C CA . SER A 1 85 ? 38.352 14.366 -27.353 1.00 53.62 85 SER A CA 1
ATOM 678 C C . SER A 1 85 ? 39.279 13.457 -28.160 1.00 53.62 85 SER A C 1
ATOM 680 O O . SER A 1 85 ? 39.726 12.408 -27.703 1.00 53.62 85 SER A O 1
ATOM 682 N N . SER A 1 86 ? 39.589 13.881 -29.386 1.00 53.09 86 SER A N 1
ATOM 683 C CA . SER A 1 86 ? 40.810 13.453 -30.072 1.00 53.09 86 SER A CA 1
ATOM 684 C C . SER A 1 86 ? 41.919 14.448 -29.739 1.00 53.09 86 SER A C 1
ATOM 686 O O . SER A 1 86 ? 41.980 15.531 -30.314 1.00 53.09 86 SER A O 1
ATOM 688 N N . GLY A 1 87 ? 42.784 14.081 -28.790 1.00 43.22 87 GLY A N 1
ATOM 689 C CA . GLY A 1 87 ? 43.919 14.902 -28.373 1.00 43.22 87 GLY A CA 1
ATOM 690 C C . GLY A 1 87 ? 44.847 14.220 -27.363 1.00 43.22 87 GLY A C 1
ATOM 691 O O . GLY A 1 87 ? 44.814 14.552 -26.190 1.00 43.22 87 GLY A O 1
ATOM 692 N N . SER A 1 88 ? 45.682 13.296 -27.858 1.00 44.78 88 SER A N 1
ATOM 693 C CA . SER A 1 88 ? 47.063 12.989 -27.422 1.00 44.78 88 SER A CA 1
ATOM 694 C C . SER A 1 88 ? 47.392 12.751 -25.928 1.00 44.78 88 SER A C 1
ATOM 696 O O . SER A 1 88 ? 47.467 13.692 -25.145 1.00 44.78 88 SER A O 1
ATOM 698 N N . GLY A 1 89 ? 47.842 11.527 -25.596 1.00 36.81 89 GLY A N 1
ATOM 699 C CA . GLY A 1 89 ? 48.855 11.318 -24.540 1.00 36.81 89 GLY A CA 1
ATOM 700 C C . GLY A 1 89 ? 48.696 10.080 -23.641 1.00 36.81 89 GLY A C 1
ATOM 701 O O . GLY A 1 89 ? 47.800 10.008 -22.814 1.00 36.81 89 GLY A O 1
ATOM 702 N N . ARG A 1 90 ? 49.629 9.129 -23.783 1.00 40.22 90 ARG A N 1
ATOM 703 C CA . ARG A 1 90 ? 49.876 7.907 -22.980 1.00 40.22 90 ARG A CA 1
ATOM 704 C C . ARG A 1 90 ? 49.904 8.112 -21.449 1.00 40.22 90 ARG A C 1
ATOM 706 O O . ARG A 1 90 ? 50.575 9.026 -20.986 1.00 40.22 90 ARG A O 1
ATOM 713 N N . ASN A 1 91 ? 49.407 7.133 -20.678 1.00 37.56 91 ASN A N 1
ATOM 714 C CA . ASN A 1 91 ? 50.261 6.193 -19.922 1.00 37.56 91 ASN A CA 1
ATOM 715 C C . ASN A 1 91 ? 49.462 5.069 -19.237 1.00 37.56 91 ASN A C 1
ATOM 717 O O . ASN A 1 91 ? 48.416 5.287 -18.636 1.00 37.56 91 ASN A O 1
ATOM 721 N N . VAL A 1 92 ? 50.009 3.857 -19.341 1.00 48.09 92 VAL A N 1
ATOM 722 C CA . VAL A 1 92 ? 49.581 2.635 -18.655 1.00 48.09 92 VAL A CA 1
ATOM 723 C C . VAL A 1 92 ? 50.144 2.677 -17.235 1.00 48.09 92 VAL A C 1
ATOM 725 O O . VAL A 1 92 ? 51.361 2.724 -17.075 1.00 48.09 92 VAL A O 1
ATOM 728 N N . VAL A 1 93 ? 49.283 2.632 -16.216 1.00 40.81 93 VAL A N 1
ATOM 729 C CA . VAL A 1 93 ? 49.676 2.297 -14.838 1.00 40.81 93 VAL A CA 1
ATOM 730 C C . VAL A 1 93 ? 48.725 1.222 -14.322 1.00 40.81 93 VAL A C 1
ATOM 732 O O . VAL A 1 93 ? 47.514 1.284 -14.526 1.00 40.81 93 VAL A O 1
ATOM 735 N N . ALA A 1 94 ? 49.340 0.188 -13.758 1.00 39.16 94 ALA A N 1
ATOM 736 C CA . ALA A 1 94 ? 48.753 -1.079 -13.370 1.00 39.16 94 ALA A CA 1
ATOM 737 C C . ALA A 1 94 ? 47.666 -0.933 -12.298 1.00 39.16 94 ALA A C 1
ATOM 739 O O . ALA A 1 94 ? 47.680 -0.013 -11.485 1.00 39.16 94 ALA A O 1
ATOM 740 N N . GLY A 1 95 ? 46.722 -1.874 -12.340 1.00 47.09 95 GLY A N 1
ATOM 741 C CA . GLY A 1 95 ? 45.492 -1.853 -11.567 1.00 47.09 95 GLY A CA 1
ATOM 742 C C . GLY A 1 95 ? 45.709 -1.915 -10.062 1.00 47.09 95 GLY A C 1
ATOM 743 O O . GLY A 1 95 ? 46.321 -2.845 -9.541 1.00 47.09 95 GLY A O 1
ATOM 744 N N . GLU A 1 96 ? 45.083 -0.974 -9.368 1.00 35.41 96 GLU A N 1
ATOM 745 C CA . GLU A 1 96 ? 44.723 -1.132 -7.969 1.00 35.41 96 GLU A CA 1
ATOM 746 C C . GLU A 1 96 ? 43.255 -1.550 -7.900 1.00 35.41 96 GLU A C 1
ATOM 748 O O . GLU A 1 96 ? 42.348 -0.879 -8.394 1.00 35.41 96 GLU A O 1
ATOM 753 N N . SER A 1 97 ? 43.033 -2.729 -7.326 1.00 47.56 97 SER A N 1
ATOM 754 C CA . SER A 1 97 ? 41.703 -3.282 -7.104 1.00 47.56 97 SER A CA 1
ATOM 755 C C . SER A 1 97 ? 40.937 -2.381 -6.131 1.00 47.56 97 SER A C 1
ATOM 757 O O . SER A 1 97 ? 41.375 -2.176 -5.003 1.00 47.56 97 SER A O 1
ATOM 759 N N . SER A 1 98 ? 39.765 -1.891 -6.536 1.00 48.72 98 SER A N 1
ATOM 760 C CA . SER A 1 98 ? 38.869 -1.020 -5.755 1.00 48.72 98 SER A CA 1
ATOM 761 C C . SER A 1 98 ? 38.092 -1.756 -4.650 1.00 48.72 98 SER A C 1
ATOM 763 O O . SER A 1 98 ? 36.952 -1.417 -4.326 1.00 48.72 98 SER A O 1
ATOM 765 N N . LEU A 1 99 ? 38.692 -2.790 -4.061 1.00 48.09 99 LEU A N 1
ATOM 766 C CA . LEU A 1 99 ? 38.082 -3.580 -2.999 1.00 48.09 99 LEU A CA 1
ATOM 767 C C . LEU A 1 99 ? 38.665 -3.146 -1.656 1.00 48.09 99 LEU A C 1
ATOM 769 O O . LEU A 1 99 ? 39.859 -3.285 -1.409 1.00 48.09 99 LEU A O 1
ATOM 773 N N . ASN A 1 100 ? 37.809 -2.634 -0.769 1.00 61.09 100 ASN A N 1
ATOM 774 C CA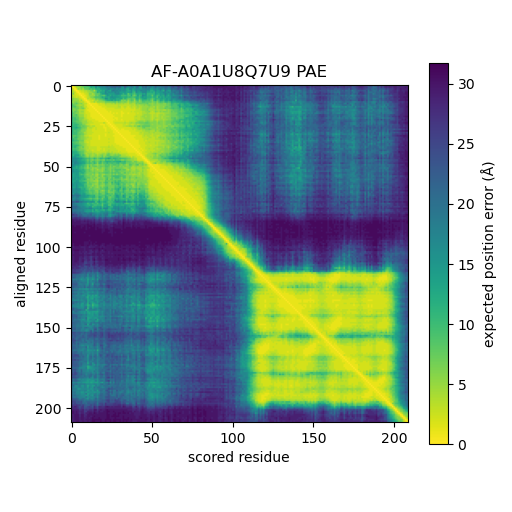 . ASN A 1 100 ? 38.186 -2.369 0.615 1.00 61.09 100 ASN A CA 1
ATOM 775 C C . ASN A 1 100 ? 38.595 -3.703 1.281 1.00 61.09 100 ASN A C 1
ATOM 777 O O . ASN A 1 100 ? 37.727 -4.565 1.449 1.00 61.09 100 ASN A O 1
ATOM 781 N N . PRO A 1 101 ? 39.856 -3.882 1.724 1.00 55.84 101 PRO A N 1
ATOM 782 C CA . PRO A 1 101 ? 40.330 -5.131 2.335 1.00 55.84 101 PRO A CA 1
ATOM 783 C C . PRO A 1 101 ? 39.626 -5.469 3.656 1.00 55.84 101 PRO A C 1
ATOM 785 O O . PRO A 1 101 ? 39.786 -6.559 4.195 1.00 55.84 101 PRO A O 1
ATOM 788 N N . ARG A 1 102 ? 38.862 -4.516 4.203 1.00 54.75 102 ARG A N 1
ATOM 789 C CA . ARG A 1 102 ? 38.075 -4.657 5.430 1.00 54.75 102 ARG A CA 1
ATOM 790 C C . ARG A 1 102 ? 36.585 -4.893 5.175 1.00 54.75 102 ARG A C 1
ATOM 792 O O . ARG A 1 102 ? 35.799 -4.824 6.119 1.00 54.75 102 ARG A O 1
ATOM 799 N N . ALA A 1 103 ? 36.172 -5.137 3.929 1.00 52.25 103 ALA A N 1
ATOM 800 C CA . ALA A 1 103 ? 34.795 -5.510 3.636 1.00 52.25 103 ALA A CA 1
ATOM 801 C C . ALA A 1 103 ? 34.461 -6.830 4.348 1.00 52.25 103 ALA A C 1
ATOM 803 O O . ALA A 1 103 ? 35.090 -7.862 4.117 1.00 52.25 103 ALA A O 1
ATOM 804 N N . GLN A 1 104 ? 33.480 -6.783 5.250 1.00 54.09 104 GLN A N 1
ATOM 805 C CA . GLN A 1 104 ? 32.971 -7.977 5.919 1.00 54.09 104 GLN A CA 1
ATOM 806 C C . GLN A 1 104 ? 32.440 -8.966 4.861 1.00 54.09 104 GLN A C 1
ATOM 808 O O . GLN A 1 104 ? 31.775 -8.526 3.918 1.00 54.09 104 GLN A O 1
ATOM 813 N N . PRO A 1 105 ? 32.689 -10.283 5.000 1.00 52.03 105 PRO A N 1
ATOM 814 C CA . PRO A 1 105 ? 32.166 -11.286 4.078 1.00 52.03 105 PRO A CA 1
ATOM 815 C C . PRO A 1 105 ? 30.643 -11.179 3.970 1.00 52.03 105 PRO A C 1
ATOM 817 O O . PRO A 1 105 ? 29.951 -11.124 4.991 1.00 52.03 105 PRO A O 1
ATOM 820 N N . TRP A 1 106 ? 30.114 -11.173 2.742 1.00 42.25 106 TRP A N 1
ATOM 821 C CA . TRP A 1 106 ? 28.672 -11.239 2.495 1.00 42.25 106 TRP A CA 1
ATOM 822 C C . TRP A 1 106 ? 28.113 -12.472 3.215 1.00 42.25 106 TRP A C 1
ATOM 824 O O . TRP A 1 106 ? 28.456 -13.603 2.877 1.00 42.25 106 TRP A O 1
ATOM 834 N N . LYS A 1 107 ? 27.229 -12.267 4.199 1.00 46.75 107 LYS A N 1
ATOM 835 C CA . LYS A 1 107 ? 26.493 -13.345 4.874 1.00 46.75 107 LYS A CA 1
ATOM 836 C C . LYS A 1 107 ? 25.052 -13.379 4.351 1.00 46.75 107 LYS A C 1
ATOM 838 O O . LYS A 1 107 ? 24.251 -12.556 4.784 1.00 46.75 107 LYS A O 1
ATOM 843 N N . PRO A 1 108 ? 24.687 -14.322 3.462 1.00 46.44 108 PRO A N 1
ATOM 844 C CA . PRO A 1 108 ? 23.326 -14.407 2.931 1.00 46.44 108 PRO A CA 1
ATOM 845 C C . PRO A 1 108 ? 22.294 -14.878 3.972 1.00 46.44 108 PRO A C 1
ATOM 847 O O . PRO A 1 108 ? 21.101 -14.731 3.740 1.00 46.44 108 PRO A O 1
ATOM 850 N N . ASN A 1 109 ? 22.749 -15.382 5.129 1.00 43.19 109 ASN A N 1
ATOM 851 C CA . ASN A 1 109 ? 21.913 -15.985 6.174 1.00 43.19 109 ASN A CA 1
ATOM 852 C C . ASN A 1 109 ? 22.073 -15.327 7.554 1.00 43.19 109 ASN A C 1
ATOM 854 O O . ASN A 1 109 ? 21.884 -15.991 8.573 1.00 43.19 109 ASN A O 1
ATOM 858 N N . ALA A 1 110 ? 22.425 -14.040 7.635 1.00 43.97 110 ALA A N 1
ATOM 859 C CA . ALA A 1 110 ? 22.209 -13.339 8.898 1.00 43.97 110 ALA A CA 1
ATOM 860 C C . ALA A 1 110 ? 20.697 -13.371 9.163 1.00 43.97 110 ALA A C 1
ATOM 862 O O . ALA A 1 110 ? 19.939 -12.765 8.408 1.00 43.97 110 ALA A O 1
ATOM 863 N N . GLN A 1 111 ? 20.251 -14.138 10.165 1.00 44.62 111 GLN A N 1
ATOM 864 C CA . GLN A 1 111 ? 18.879 -14.059 10.647 1.00 44.62 111 GLN A CA 1
ATOM 865 C C . GLN A 1 111 ? 18.643 -12.612 11.052 1.00 44.62 111 GLN A C 1
ATOM 867 O O . GLN A 1 111 ? 19.123 -12.137 12.078 1.00 44.62 111 GLN A O 1
ATOM 872 N N . VAL A 1 112 ? 17.983 -11.896 10.154 1.00 45.78 112 VAL A N 1
ATOM 873 C CA . VAL A 1 112 ? 17.688 -10.489 10.304 1.00 45.78 112 VAL A CA 1
ATOM 874 C C . VAL A 1 112 ? 16.741 -10.386 11.502 1.00 45.78 112 VAL A C 1
ATOM 876 O O . VAL A 1 112 ? 15.652 -10.971 11.477 1.00 45.78 112 VAL A O 1
ATOM 879 N N . SER A 1 113 ? 17.197 -9.725 12.572 1.00 49.31 113 SER A N 1
ATOM 880 C CA . SER A 1 113 ? 16.441 -9.515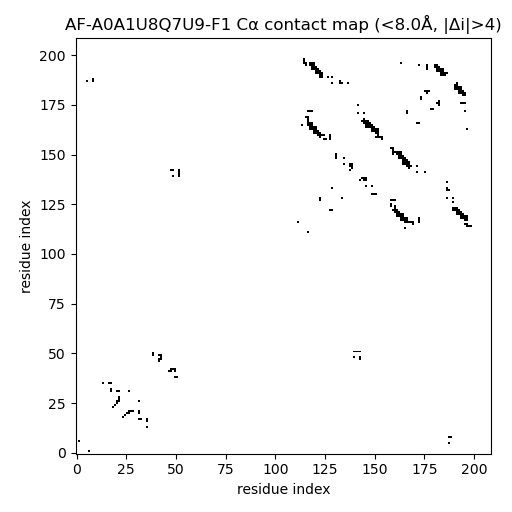 13.814 1.00 49.31 113 SER A CA 1
ATOM 881 C C . SER A 1 113 ? 15.008 -9.058 13.500 1.00 49.31 113 SER A C 1
ATOM 883 O O . SER A 1 113 ? 14.788 -8.336 12.525 1.00 49.31 113 SER A O 1
ATOM 885 N N . HIS A 1 114 ? 14.016 -9.447 14.312 1.00 52.00 114 HIS A N 1
ATOM 886 C CA . HIS A 1 114 ? 12.618 -8.997 14.163 1.00 52.00 114 HIS A CA 1
ATOM 887 C C . HIS A 1 114 ? 12.496 -7.461 14.035 1.00 52.00 114 HIS A C 1
ATOM 889 O O . HIS A 1 114 ? 11.564 -6.960 13.397 1.00 52.00 114 HIS A O 1
ATOM 895 N N . ASP A 1 115 ? 13.469 -6.719 14.568 1.00 54.41 115 ASP A N 1
ATOM 896 C CA . ASP A 1 115 ? 13.566 -5.261 14.480 1.00 54.41 115 ASP A CA 1
ATOM 897 C C . ASP A 1 115 ? 13.658 -4.738 13.039 1.00 54.41 115 ASP A C 1
ATOM 899 O O . ASP A 1 115 ? 13.016 -3.746 12.696 1.00 54.41 115 ASP A O 1
ATOM 903 N N . ASP A 1 116 ? 14.342 -5.459 12.153 1.00 64.31 116 ASP A N 1
ATOM 904 C CA . ASP A 1 116 ? 14.481 -5.100 10.737 1.00 64.31 116 ASP A CA 1
ATOM 905 C C . ASP A 1 116 ? 13.267 -5.509 9.897 1.00 64.31 116 ASP A C 1
ATOM 907 O O . ASP A 1 116 ? 13.218 -5.242 8.698 1.00 64.31 116 ASP A O 1
ATOM 911 N N . ARG A 1 117 ? 12.274 -6.175 10.493 1.00 79.56 117 ARG A N 1
ATOM 912 C CA . ARG A 1 117 ? 11.006 -6.529 9.836 1.00 79.56 117 ARG A CA 1
ATOM 913 C C . ARG A 1 117 ? 9.817 -5.782 10.425 1.00 79.56 117 ARG A C 1
ATOM 915 O O . ARG A 1 117 ? 8.679 -6.040 10.035 1.00 79.56 117 ARG A O 1
ATOM 922 N N . THR A 1 118 ? 10.061 -4.853 11.345 1.00 87.44 118 THR A N 1
ATOM 923 C CA . THR A 1 118 ? 9.001 -4.117 12.025 1.00 87.44 118 THR A CA 1
ATOM 924 C C . THR A 1 118 ? 8.809 -2.744 11.393 1.00 87.44 118 THR A C 1
ATOM 926 O O . THR A 1 118 ? 9.744 -1.954 11.248 1.00 87.44 118 THR A O 1
ATOM 929 N N . ILE A 1 119 ? 7.566 -2.430 11.034 1.00 91.00 119 ILE A N 1
ATOM 930 C CA . ILE A 1 119 ? 7.169 -1.088 10.612 1.00 91.00 119 ILE A CA 1
ATOM 931 C C . ILE A 1 119 ? 6.373 -0.401 11.715 1.00 91.00 119 ILE A C 1
ATOM 933 O O . ILE A 1 119 ? 5.589 -1.015 12.440 1.00 91.00 119 ILE A O 1
ATOM 937 N N . PHE A 1 120 ? 6.585 0.901 11.832 1.00 92.38 120 PHE A N 1
ATOM 938 C CA . PHE A 1 120 ? 5.875 1.774 12.746 1.00 92.38 120 PHE A CA 1
ATOM 939 C C . PHE A 1 120 ? 4.822 2.554 11.969 1.00 92.38 120 PHE A C 1
ATOM 941 O O . PHE A 1 120 ? 5.156 3.276 11.027 1.00 92.38 120 PHE A O 1
ATOM 948 N N . ILE A 1 121 ? 3.566 2.409 12.374 1.00 93.94 121 ILE A N 1
ATOM 949 C CA . ILE A 1 121 ? 2.411 3.036 11.739 1.00 93.94 121 ILE A CA 1
ATOM 950 C C . ILE A 1 121 ? 1.866 4.076 12.708 1.00 93.94 121 ILE A C 1
ATOM 952 O O . ILE A 1 121 ? 1.586 3.742 13.853 1.00 93.94 121 ILE A O 1
ATOM 956 N N . THR A 1 122 ? 1.721 5.325 12.277 1.00 91.88 122 THR A N 1
ATOM 957 C CA . THR A 1 122 ? 1.120 6.399 13.082 1.00 91.88 122 THR A CA 1
ATOM 958 C C . THR A 1 122 ? -0.197 6.858 12.489 1.00 91.88 122 THR A C 1
ATOM 960 O O . THR A 1 122 ? -0.304 7.024 11.269 1.00 91.88 122 THR A O 1
ATOM 963 N N . PHE A 1 123 ? -1.153 7.133 13.368 1.00 91.25 123 PHE A N 1
ATOM 964 C CA . PHE A 1 123 ? -2.505 7.566 13.041 1.00 91.25 123 PHE A CA 1
ATOM 965 C C . PHE A 1 123 ? -2.710 9.027 13.443 1.00 91.25 123 PHE A C 1
ATOM 967 O O . PHE A 1 123 ? -2.134 9.511 14.421 1.00 91.25 123 PHE A O 1
ATOM 974 N N . SER A 1 124 ? -3.560 9.736 12.707 1.00 83.75 124 SER A N 1
ATOM 975 C CA . SER A 1 124 ? -4.003 11.072 13.102 1.00 83.75 124 SER A CA 1
ATOM 976 C C . SER A 1 124 ? -4.978 11.002 14.284 1.00 83.75 124 SER A C 1
ATOM 978 O O . SER A 1 124 ? -5.820 10.104 14.377 1.00 83.75 124 SER A O 1
ATOM 980 N N . ARG A 1 125 ? -4.892 11.984 15.189 1.00 81.44 125 ARG A N 1
ATOM 981 C CA . ARG A 1 125 ? -5.882 12.161 16.265 1.00 81.44 125 ARG A CA 1
ATOM 982 C C . ARG A 1 125 ? -7.279 12.360 15.669 1.00 81.44 125 ARG A C 1
ATOM 984 O O . ARG A 1 125 ? -7.412 13.069 14.675 1.00 81.44 125 ARG A O 1
ATOM 991 N N . GLY A 1 126 ? -8.291 11.732 16.268 1.00 78.38 126 GLY A N 1
ATOM 992 C CA . GLY A 1 126 ? -9.686 11.788 15.810 1.00 78.38 126 GLY A CA 1
ATOM 993 C C . GLY A 1 126 ? -10.041 10.777 14.714 1.00 78.38 126 GLY A C 1
ATOM 994 O O . GLY A 1 126 ? -11.214 10.619 14.398 1.00 78.38 126 GLY A O 1
ATOM 995 N N . TYR A 1 127 ? -9.055 10.056 14.171 1.00 83.06 127 TYR A N 1
ATOM 996 C CA . TYR A 1 127 ? -9.246 9.036 13.137 1.00 83.06 127 TYR A CA 1
ATOM 997 C C . TYR A 1 127 ? -8.683 7.689 13.618 1.00 83.06 127 TYR A C 1
ATOM 999 O O . TYR A 1 127 ? -7.588 7.302 13.200 1.00 83.06 127 TYR A O 1
ATOM 1007 N N . PRO A 1 128 ? -9.374 6.987 14.538 1.00 81.56 128 PRO A N 1
ATOM 1008 C CA . PRO A 1 128 ? -8.905 5.709 15.066 1.00 81.56 128 PRO A CA 1
ATOM 1009 C C . PRO A 1 128 ? -8.799 4.677 13.946 1.00 81.56 128 PRO A C 1
ATOM 1011 O O . PRO A 1 128 ? -9.715 4.538 13.134 1.00 81.56 128 PRO A O 1
ATOM 1014 N N . VAL A 1 129 ? -7.679 3.958 13.907 1.00 88.50 129 VAL A N 1
ATOM 1015 C CA . VAL A 1 129 ? -7.452 2.842 12.984 1.00 88.50 129 VAL A CA 1
ATOM 1016 C C . VAL A 1 129 ? -7.240 1.589 13.822 1.00 88.50 129 VAL A C 1
ATOM 1018 O O . VAL A 1 129 ? -6.333 1.555 14.652 1.00 88.50 129 VAL A O 1
ATOM 1021 N N . GLY A 1 130 ? -8.095 0.586 13.642 1.00 89.06 130 GLY A N 1
ATOM 1022 C CA . GLY A 1 130 ? -8.035 -0.670 14.388 1.00 89.06 130 GLY A CA 1
ATOM 1023 C C . GLY A 1 130 ? -7.051 -1.686 13.804 1.00 89.06 130 GLY A C 1
ATOM 1024 O O . GLY A 1 130 ? -6.670 -1.618 12.635 1.00 89.06 130 GLY A O 1
ATOM 1025 N N . GLU A 1 131 ? -6.694 -2.688 14.607 1.00 91.62 131 GLU A N 1
ATOM 1026 C CA . GLU A 1 131 ? -5.806 -3.783 14.197 1.00 91.62 131 GLU A CA 1
ATOM 1027 C C . GLU A 1 131 ? -6.325 -4.519 12.951 1.00 91.62 131 GLU A C 1
ATOM 1029 O O . GLU A 1 131 ? -5.570 -4.758 12.011 1.00 91.62 131 GLU A O 1
ATOM 1034 N N . SER A 1 132 ? -7.624 -4.829 12.908 1.00 86.06 132 SER A N 1
ATOM 1035 C CA . SER A 1 132 ? -8.262 -5.515 11.778 1.00 86.06 132 SER A CA 1
ATOM 1036 C C . SER A 1 132 ? -8.251 -4.680 10.496 1.00 86.06 132 SER A C 1
ATOM 1038 O O . SER A 1 132 ? -8.064 -5.238 9.418 1.00 86.06 132 SER A O 1
ATOM 1040 N N . GLU A 1 133 ? -8.394 -3.352 10.596 1.00 87.56 133 GLU A N 1
ATOM 1041 C CA . GLU A 1 133 ? -8.305 -2.448 9.438 1.00 87.56 133 GLU A CA 1
ATOM 1042 C C . GLU A 1 133 ? -6.885 -2.446 8.863 1.00 87.56 133 GLU A C 1
ATOM 1044 O O . GLU A 1 133 ? -6.702 -2.555 7.652 1.00 87.56 133 GLU A O 1
ATOM 1049 N N . ILE A 1 134 ? -5.876 -2.378 9.738 1.00 91.81 134 ILE A N 1
ATOM 1050 C CA . ILE A 1 134 ? -4.462 -2.466 9.356 1.00 91.81 134 ILE A CA 1
ATOM 1051 C C . ILE A 1 134 ? -4.203 -3.825 8.706 1.00 91.81 134 ILE A C 1
ATOM 1053 O O . ILE A 1 134 ? -3.752 -3.885 7.563 1.00 91.81 134 ILE A O 1
ATOM 1057 N N . ARG A 1 135 ? -4.536 -4.921 9.397 1.00 91.62 135 ARG A N 1
ATOM 1058 C CA . ARG A 1 135 ? -4.318 -6.286 8.911 1.00 91.62 135 ARG A CA 1
ATOM 1059 C C . ARG A 1 135 ? -4.967 -6.498 7.549 1.00 91.62 135 ARG A C 1
ATOM 1061 O O . ARG A 1 135 ? -4.278 -6.903 6.620 1.00 91.62 135 ARG A O 1
ATOM 1068 N N . GLY A 1 136 ? -6.253 -6.179 7.419 1.00 81.44 136 GLY A N 1
ATOM 1069 C CA . GLY A 1 136 ? -6.995 -6.322 6.170 1.00 81.44 136 GLY A CA 1
ATOM 1070 C C . GLY A 1 136 ? -6.372 -5.511 5.038 1.00 81.44 136 GLY A C 1
ATOM 1071 O O . GLY A 1 136 ? -6.177 -6.042 3.949 1.00 81.44 136 GLY A O 1
ATOM 1072 N N . TYR A 1 137 ? -5.971 -4.263 5.301 1.00 86.38 137 TYR A N 1
ATOM 1073 C CA . TYR A 1 137 ? -5.331 -3.415 4.297 1.00 86.38 137 TYR A CA 1
ATOM 1074 C C . TYR A 1 137 ? -4.006 -3.995 3.792 1.00 86.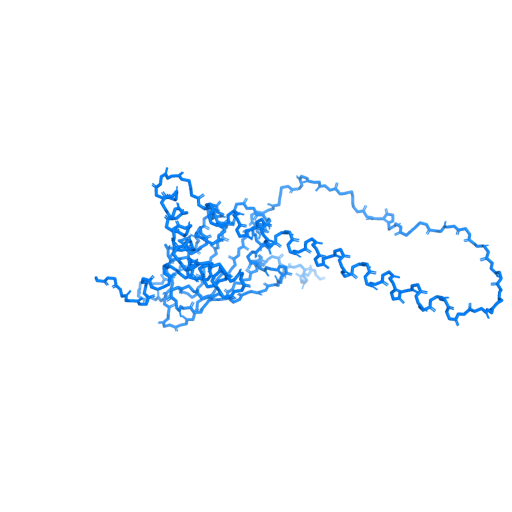38 137 TYR A C 1
ATOM 1076 O O . TYR A 1 137 ? -3.803 -4.108 2.582 1.00 86.38 137 TYR A O 1
ATOM 1084 N N . PHE A 1 138 ? -3.098 -4.379 4.698 1.00 88.00 138 PHE A N 1
ATOM 1085 C CA . PHE A 1 138 ? -1.790 -4.902 4.296 1.00 88.00 138 PHE A CA 1
ATOM 1086 C C . PHE A 1 138 ? -1.886 -6.294 3.693 1.00 88.00 138 PHE A C 1
ATOM 1088 O O . PHE A 1 138 ? -1.227 -6.532 2.683 1.00 88.00 138 PHE A O 1
ATOM 1095 N N . ILE A 1 139 ? -2.735 -7.174 4.232 1.00 84.19 139 ILE A N 1
ATOM 1096 C CA . ILE A 1 139 ? -2.939 -8.502 3.648 1.00 84.19 139 ILE A CA 1
ATOM 1097 C C . ILE A 1 139 ? -3.494 -8.373 2.235 1.00 84.19 139 ILE A C 1
ATOM 1099 O O . ILE A 1 139 ? -2.946 -8.936 1.290 1.00 84.19 139 ILE A O 1
ATOM 1103 N N . ARG A 1 140 ? -4.503 -7.520 2.059 1.00 75.25 140 ARG A N 1
ATOM 1104 C CA . ARG A 1 140 ? -5.098 -7.269 0.751 1.00 75.25 140 ARG A CA 1
ATOM 1105 C C . ARG A 1 140 ? -4.179 -6.531 -0.219 1.00 75.25 140 ARG A C 1
ATOM 1107 O O . ARG A 1 140 ? -4.422 -6.582 -1.416 1.00 75.25 140 ARG A O 1
ATOM 1114 N N . ARG A 1 141 ? -3.155 -5.806 0.244 1.00 76.88 141 ARG A N 1
ATOM 1115 C CA . ARG A 1 141 ? -2.253 -5.040 -0.638 1.00 76.88 141 ARG A CA 1
ATOM 1116 C C . ARG A 1 141 ? -0.916 -5.727 -0.905 1.00 76.88 141 ARG A C 1
ATOM 1118 O O . ARG A 1 141 ? -0.330 -5.517 -1.967 1.00 76.88 141 ARG A O 1
ATOM 1125 N N . PHE A 1 142 ? -0.442 -6.559 0.015 1.00 80.06 142 PHE A N 1
ATOM 1126 C CA . PHE A 1 142 ? 0.888 -7.169 -0.030 1.00 80.06 142 PHE A CA 1
ATOM 1127 C C . PHE A 1 142 ? 0.878 -8.696 0.172 1.00 80.06 142 PHE A C 1
ATOM 1129 O O . PHE A 1 142 ? 1.951 -9.303 0.158 1.00 80.06 142 PHE A O 1
ATOM 1136 N N . GLY A 1 143 ? -0.299 -9.322 0.283 1.00 78.69 143 GLY A N 1
ATOM 1137 C CA . GLY A 1 143 ? -0.478 -10.750 0.564 1.00 78.69 143 GLY A CA 1
ATOM 1138 C C . GLY A 1 143 ? -0.344 -11.078 2.051 1.00 78.69 143 GLY A C 1
ATOM 1139 O O . GLY A 1 143 ? -0.272 -10.171 2.869 1.00 78.69 143 GLY A O 1
ATOM 1140 N N . GLU A 1 144 ? -0.261 -12.363 2.412 1.00 80.94 144 GLU A N 1
ATOM 1141 C CA . GLU A 1 144 ? 0.026 -12.846 3.781 1.00 80.94 144 GLU A CA 1
ATOM 1142 C C . GLU A 1 144 ? 1.405 -12.366 4.278 1.00 80.94 144 GLU A C 1
ATOM 1144 O O . GLU A 1 144 ? 2.374 -13.115 4.352 1.00 80.94 144 GLU A O 1
ATOM 1149 N N . CYS A 1 145 ? 1.530 -11.075 4.571 1.00 83.19 145 CYS A N 1
ATOM 1150 C CA . CYS A 1 145 ? 2.779 -10.420 4.925 1.00 83.19 145 CYS A CA 1
ATOM 1151 C C . CYS A 1 145 ? 2.844 -10.050 6.401 1.00 83.19 145 CYS A C 1
ATOM 1153 O O . CYS A 1 145 ? 3.918 -9.706 6.885 1.00 83.19 145 CYS A O 1
ATOM 1155 N N . VAL A 1 146 ? 1.708 -10.084 7.097 1.00 90.69 146 VAL A N 1
ATOM 1156 C CA . VAL A 1 146 ? 1.580 -9.696 8.500 1.00 90.69 146 VAL A CA 1
ATOM 1157 C C . VAL A 1 146 ? 1.842 -10.918 9.372 1.00 90.69 146 VAL A C 1
ATOM 1159 O O . VAL A 1 146 ? 1.169 -11.935 9.240 1.00 90.69 146 VAL A O 1
ATOM 1162 N N . GLU A 1 147 ? 2.830 -10.813 10.252 1.00 89.50 147 GLU A N 1
ATOM 1163 C CA . GLU A 1 147 ? 3.102 -11.803 11.297 1.00 89.50 147 GLU A CA 1
ATOM 1164 C C . GLU A 1 147 ? 2.346 -11.435 12.578 1.00 89.50 147 GLU A C 1
ATOM 1166 O O . GLU A 1 147 ? 1.611 -12.250 13.123 1.00 89.50 147 GLU A O 1
ATOM 1171 N N . ALA A 1 148 ? 2.459 -10.176 13.011 1.00 89.25 148 ALA A N 1
ATOM 1172 C CA . ALA A 1 148 ? 1.781 -9.659 14.196 1.00 89.25 148 ALA A CA 1
ATOM 1173 C C . ALA A 1 148 ? 1.544 -8.147 14.088 1.00 89.25 148 ALA A C 1
ATOM 1175 O O . ALA A 1 148 ? 2.289 -7.438 13.405 1.00 89.25 148 ALA A O 1
ATOM 1176 N N . ILE A 1 149 ? 0.530 -7.642 14.793 1.00 93.12 149 ILE A N 1
ATOM 1177 C CA . ILE A 1 149 ? 0.285 -6.208 14.968 1.00 93.12 149 ILE A CA 1
ATOM 1178 C C . ILE A 1 149 ? 0.132 -5.941 16.460 1.00 93.12 149 ILE A C 1
ATOM 1180 O O . ILE A 1 149 ? -0.682 -6.568 17.125 1.00 93.12 149 ILE A O 1
ATOM 1184 N N . HIS A 1 150 ? 0.904 -4.987 16.966 1.00 92.06 150 HIS A N 1
ATOM 1185 C CA . HIS A 1 150 ? 0.848 -4.528 18.345 1.00 92.06 150 HIS A CA 1
ATOM 1186 C C . HIS A 1 150 ? 0.364 -3.081 18.350 1.00 92.06 150 HIS A C 1
ATOM 1188 O O . HIS A 1 150 ? 1.076 -2.176 17.897 1.00 92.06 150 HIS A O 1
ATOM 1194 N N . MET A 1 151 ? -0.854 -2.863 18.834 1.00 92.25 151 MET A N 1
ATOM 1195 C CA . MET A 1 151 ? -1.410 -1.523 19.016 1.00 92.25 151 MET A CA 1
ATOM 1196 C C . MET A 1 151 ? -0.741 -0.827 20.208 1.00 92.25 151 MET A C 1
ATOM 1198 O O . MET A 1 151 ? -0.252 -1.484 21.125 1.00 92.25 151 MET A O 1
ATOM 1202 N N . GLN A 1 152 ? -0.699 0.507 20.203 1.00 91.62 152 GLN A N 1
ATOM 1203 C CA . GLN A 1 152 ? -0.292 1.260 21.388 1.00 91.62 152 GLN A CA 1
ATOM 1204 C C . GLN A 1 152 ? -1.212 0.921 22.570 1.00 91.62 152 GLN A C 1
ATOM 1206 O O . GLN A 1 152 ? -2.424 1.106 22.477 1.00 91.62 152 GLN A O 1
ATOM 1211 N N . GLU A 1 153 ? -0.624 0.506 23.691 1.00 87.19 153 GLU A N 1
ATOM 1212 C CA . GLU A 1 153 ? -1.338 0.368 24.958 1.00 87.19 153 GLU A CA 1
ATOM 1213 C C . GLU A 1 153 ? -1.741 1.748 25.483 1.00 87.19 153 GLU A C 1
ATOM 1215 O O . GLU A 1 153 ? -0.918 2.659 25.623 1.00 87.19 153 GLU A O 1
ATOM 1220 N N . VAL A 1 154 ? -3.034 1.910 25.732 1.00 87.81 154 VAL A N 1
ATOM 1221 C CA . VAL A 1 154 ? -3.656 3.156 26.172 1.00 87.81 154 VAL A CA 1
ATOM 1222 C C . VAL A 1 154 ? -4.746 2.833 27.189 1.00 87.81 154 VAL A C 1
ATOM 1224 O O . VAL A 1 154 ? -5.303 1.736 27.183 1.00 87.81 154 VAL A O 1
ATOM 1227 N N . ALA A 1 155 ? -5.044 3.784 28.075 1.00 86.81 155 ALA A N 1
ATOM 1228 C CA . ALA A 1 155 ? -6.146 3.646 29.020 1.00 86.81 155 ALA A CA 1
ATOM 1229 C C . ALA A 1 155 ? -7.495 3.504 28.292 1.00 86.81 155 ALA A C 1
ATOM 1231 O O . ALA A 1 155 ? -7.645 3.904 27.134 1.00 86.81 155 ALA A O 1
ATOM 1232 N N . VAL A 1 156 ? -8.494 2.969 28.993 1.00 76.56 156 VAL A N 1
ATOM 1233 C CA . VAL A 1 156 ? -9.864 2.850 28.478 1.00 76.56 156 VAL A CA 1
ATOM 1234 C C . VAL A 1 156 ? -10.356 4.228 28.008 1.00 76.56 156 VAL A C 1
ATOM 1236 O O . VAL A 1 156 ? -10.162 5.224 28.701 1.00 76.56 156 VAL A O 1
ATOM 1239 N N . ASN A 1 157 ? -10.970 4.283 26.822 1.00 81.75 157 ASN A N 1
ATOM 1240 C CA . ASN A 1 157 ? -11.440 5.499 26.130 1.00 81.75 157 ASN A CA 1
ATOM 1241 C C . ASN A 1 157 ? -10.360 6.437 25.563 1.00 81.75 157 ASN A C 1
ATOM 1243 O O . ASN A 1 157 ? -10.692 7.494 25.027 1.00 81.75 157 ASN A O 1
ATOM 1247 N N . VAL A 1 158 ? -9.081 6.067 25.616 1.00 85.88 158 VAL A N 1
ATOM 1248 C CA . VAL A 1 158 ? -8.015 6.812 24.936 1.00 85.88 158 VAL A CA 1
ATOM 1249 C C . VAL A 1 158 ? -7.742 6.174 23.572 1.00 85.88 158 VAL A C 1
ATOM 1251 O O . VAL A 1 158 ? -7.662 4.957 23.446 1.00 85.88 158 VAL A O 1
ATOM 1254 N N . GLN A 1 159 ? -7.603 6.990 22.524 1.00 86.12 159 GLN A N 1
ATOM 1255 C CA . GLN A 1 159 ? -7.301 6.504 21.174 1.00 86.12 159 GLN A CA 1
ATOM 1256 C C . GLN A 1 159 ? -5.813 6.098 21.051 1.00 86.12 159 GLN A C 1
ATOM 1258 O O . GLN A 1 159 ? -4.941 6.931 21.319 1.00 86.12 159 GLN A O 1
ATOM 1263 N N . PRO A 1 160 ? -5.497 4.894 20.533 1.00 88.62 160 PRO A N 1
ATOM 1264 C CA . PRO A 1 160 ? -4.149 4.547 20.085 1.00 88.62 160 PRO A CA 1
ATOM 1265 C C . PRO A 1 160 ? -3.697 5.449 18.928 1.00 88.62 160 PRO A C 1
ATOM 1267 O O . PRO A 1 160 ? -4.414 5.617 17.941 1.00 88.62 160 PRO A O 1
ATOM 1270 N N . LEU A 1 161 ? -2.492 6.013 19.014 1.00 91.19 161 LEU A N 1
ATOM 1271 C CA . LEU A 1 161 ? -1.926 6.900 17.986 1.00 91.19 161 LEU A CA 1
ATOM 1272 C C . LEU A 1 161 ? -0.877 6.215 17.112 1.00 91.19 161 LEU A C 1
ATOM 1274 O O . LEU A 1 161 ? -0.424 6.791 16.120 1.00 91.19 161 LEU A O 1
ATOM 1278 N N . TYR A 1 162 ? -0.484 4.993 17.461 1.00 92.00 162 TYR A N 1
ATOM 1279 C CA . TYR A 1 162 ? 0.419 4.199 16.646 1.00 92.00 162 TYR A CA 1
ATOM 1280 C C . TYR A 1 162 ? 0.209 2.693 16.818 1.00 92.00 162 TYR A C 1
ATOM 1282 O O . TYR A 1 162 ? -0.399 2.234 17.785 1.00 92.00 162 TYR A O 1
ATOM 1290 N N . ALA A 1 163 ? 0.765 1.932 15.880 1.00 93.38 163 ALA A N 1
ATOM 1291 C CA . ALA A 1 163 ? 0.916 0.487 15.949 1.00 93.38 163 ALA A CA 1
ATOM 1292 C C . ALA A 1 163 ? 2.299 0.062 15.442 1.00 93.38 163 ALA A C 1
ATOM 1294 O O . ALA A 1 163 ? 2.925 0.744 14.624 1.00 93.38 163 ALA A O 1
ATOM 1295 N N . ARG A 1 164 ? 2.770 -1.090 15.917 1.00 92.31 164 ARG A N 1
ATOM 1296 C CA . ARG A 1 164 ? 3.943 -1.791 15.389 1.00 92.31 164 ARG A CA 1
ATOM 1297 C C . ARG A 1 164 ? 3.466 -3.024 14.641 1.00 92.31 164 ARG A C 1
ATOM 1299 O O . ARG A 1 164 ? 2.818 -3.876 15.240 1.00 92.31 164 ARG A O 1
ATOM 1306 N N . MET A 1 165 ? 3.790 -3.131 13.360 1.00 93.12 165 MET A N 1
ATOM 1307 C CA . MET A 1 165 ? 3.454 -4.305 12.557 1.00 93.12 165 MET A CA 1
ATOM 1308 C C . MET A 1 165 ? 4.724 -5.069 12.200 1.00 93.12 165 MET A C 1
ATOM 1310 O O . MET A 1 165 ? 5.644 -4.499 11.615 1.00 93.12 165 MET A O 1
ATOM 1314 N N . VAL A 1 166 ? 4.761 -6.351 12.556 1.00 91.25 166 VAL A N 1
ATOM 1315 C CA . VAL A 1 166 ? 5.853 -7.277 12.240 1.00 91.25 166 VAL A CA 1
ATOM 1316 C C . VAL A 1 166 ? 5.534 -7.952 10.913 1.00 91.25 166 VAL A C 1
ATOM 1318 O O . VAL A 1 166 ? 4.456 -8.526 10.740 1.00 91.25 166 VAL A O 1
ATOM 1321 N N . LEU A 1 167 ? 6.460 -7.860 9.964 1.00 89.56 167 LEU A N 1
ATOM 1322 C CA . LEU A 1 167 ? 6.314 -8.421 8.628 1.00 89.56 167 LEU A CA 1
ATOM 1323 C C . LEU A 1 167 ? 7.006 -9.777 8.521 1.00 89.56 167 LEU A C 1
ATOM 1325 O O . LEU A 1 167 ? 8.106 -9.957 9.033 1.00 89.56 167 LEU A O 1
ATOM 1329 N N . ARG A 1 168 ? 6.439 -10.703 7.747 1.00 84.38 168 ARG A N 1
ATOM 1330 C CA . ARG A 1 168 ? 7.036 -12.028 7.498 1.00 84.38 168 ARG A CA 1
ATOM 1331 C C . ARG A 1 168 ? 8.348 -11.977 6.701 1.00 84.38 168 ARG A C 1
ATOM 1333 O O . ARG A 1 168 ? 9.133 -12.914 6.760 1.00 84.38 168 ARG A O 1
ATOM 1340 N N . SER A 1 169 ? 8.610 -10.901 5.950 1.00 78.94 169 SER A N 1
ATOM 1341 C CA . SER A 1 169 ? 9.827 -10.757 5.137 1.00 78.94 169 SER A CA 1
ATOM 1342 C C . SER A 1 169 ? 10.308 -9.308 5.034 1.00 78.94 169 SER A C 1
ATOM 1344 O O . SER A 1 169 ? 9.516 -8.384 4.838 1.00 78.94 169 SER A O 1
ATOM 1346 N N . ALA A 1 170 ? 11.632 -9.117 5.065 1.00 78.38 170 ALA A N 1
ATOM 1347 C CA . ALA A 1 170 ? 12.277 -7.826 4.811 1.00 78.38 170 ALA A CA 1
ATOM 1348 C C . ALA A 1 170 ? 12.030 -7.312 3.377 1.00 78.38 170 ALA A C 1
ATOM 1350 O O . ALA A 1 170 ? 11.976 -6.103 3.146 1.00 78.38 170 ALA A O 1
ATOM 1351 N N . SER A 1 171 ? 11.802 -8.216 2.417 1.00 79.69 171 SER A N 1
ATOM 1352 C CA . SER A 1 171 ? 11.431 -7.844 1.045 1.00 79.69 171 SER A CA 1
ATOM 1353 C C . SER A 1 171 ? 10.074 -7.131 0.993 1.00 79.69 171 SER A C 1
ATOM 1355 O O . SER A 1 171 ? 9.914 -6.140 0.280 1.00 79.69 171 SER A O 1
ATOM 1357 N N . THR A 1 172 ? 9.109 -7.567 1.808 1.00 81.75 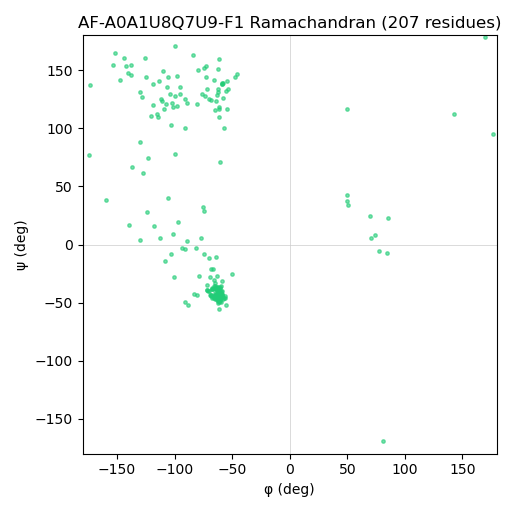172 THR A N 1
ATOM 1358 C CA . THR A 1 172 ? 7.806 -6.908 1.932 1.00 81.75 172 THR A CA 1
ATOM 1359 C C . THR A 1 172 ? 7.949 -5.525 2.550 1.00 81.75 172 THR A C 1
ATOM 1361 O O . THR A 1 172 ? 7.305 -4.590 2.087 1.00 81.75 172 THR A O 1
ATOM 1364 N N . MET A 1 173 ? 8.834 -5.356 3.534 1.00 83.50 173 MET A N 1
ATOM 1365 C CA . MET A 1 173 ? 9.120 -4.035 4.097 1.00 83.50 173 MET A CA 1
ATOM 1366 C C . MET A 1 173 ? 9.662 -3.078 3.029 1.00 83.50 173 MET A C 1
ATOM 1368 O O . MET A 1 173 ? 9.177 -1.954 2.920 1.00 83.50 173 MET A O 1
ATOM 1372 N N . ALA A 1 174 ? 10.617 -3.528 2.209 1.00 79.12 174 ALA A N 1
ATOM 1373 C CA . ALA A 1 174 ? 11.155 -2.723 1.112 1.00 79.12 174 ALA A CA 1
ATOM 1374 C C . ALA A 1 174 ? 10.070 -2.333 0.095 1.00 79.12 174 ALA A C 1
ATOM 1376 O O . ALA A 1 174 ? 10.075 -1.209 -0.403 1.00 79.12 174 ALA A O 1
ATOM 1377 N N . ARG A 1 175 ? 9.111 -3.231 -0.169 1.00 81.00 175 ARG A N 1
ATOM 1378 C CA . ARG A 1 175 ? 7.943 -2.954 -1.020 1.00 81.00 175 ARG A CA 1
ATOM 1379 C C . ARG A 1 175 ? 6.975 -1.954 -0.389 1.00 81.00 175 ARG A C 1
ATOM 1381 O O . ARG A 1 175 ? 6.524 -1.056 -1.083 1.00 81.00 175 ARG A O 1
ATOM 1388 N N . ILE A 1 176 ? 6.669 -2.091 0.902 1.00 86.62 176 ILE A N 1
ATOM 1389 C CA . ILE A 1 176 ? 5.763 -1.188 1.634 1.00 86.62 176 ILE A CA 1
ATOM 1390 C C . ILE A 1 176 ? 6.348 0.226 1.716 1.00 86.62 176 ILE A C 1
ATOM 1392 O O . ILE A 1 176 ? 5.617 1.209 1.628 1.00 86.62 176 ILE A O 1
ATOM 1396 N N . LEU A 1 177 ? 7.661 0.340 1.893 1.00 85.12 177 LEU A N 1
ATOM 1397 C CA . LEU A 1 177 ? 8.337 1.628 2.000 1.00 85.12 177 LEU A CA 1
ATOM 1398 C C . LEU A 1 177 ? 8.835 2.173 0.653 1.00 85.12 177 LEU A C 1
ATOM 1400 O O . LEU A 1 177 ? 9.366 3.278 0.618 1.00 85.12 177 LEU A O 1
ATOM 1404 N N . GLU A 1 178 ? 8.691 1.418 -0.441 1.00 77.94 178 GLU A N 1
ATOM 1405 C CA . GLU A 1 178 ? 9.178 1.772 -1.787 1.00 77.94 178 GLU A CA 1
ATOM 1406 C C . GLU A 1 178 ? 10.660 2.205 -1.809 1.00 77.94 178 GLU A C 1
ATOM 1408 O O . GLU A 1 178 ? 11.064 3.092 -2.558 1.00 77.94 178 GLU A O 1
ATOM 1413 N N . GLY A 1 179 ? 11.483 1.604 -0.943 1.00 69.56 179 GLY A N 1
ATOM 1414 C CA . GLY A 1 179 ? 12.898 1.968 -0.779 1.00 69.56 179 GLY A CA 1
ATOM 1415 C C . GLY A 1 179 ? 13.160 3.293 -0.045 1.00 69.56 179 GLY A C 1
ATOM 1416 O O . GLY A 1 179 ? 14.306 3.731 0.010 1.00 69.56 179 GLY A O 1
ATOM 1417 N N . ARG A 1 180 ? 12.134 3.930 0.528 1.00 75.94 180 ARG A N 1
ATOM 1418 C CA . ARG A 1 180 ? 12.233 5.174 1.310 1.00 75.94 180 ARG A CA 1
ATOM 1419 C C . ARG A 1 180 ? 12.220 4.890 2.814 1.00 75.94 180 ARG A C 1
ATOM 1421 O O . ARG A 1 180 ? 11.923 3.787 3.258 1.00 75.94 180 ARG A O 1
ATOM 1428 N N . GLU A 1 181 ? 12.495 5.905 3.631 1.00 76.88 181 GLU A N 1
ATOM 1429 C CA . GLU A 1 181 ? 12.380 5.772 5.094 1.00 76.88 181 GLU A CA 1
ATOM 1430 C C . GLU A 1 181 ? 10.937 5.877 5.603 1.00 76.88 181 GLU A C 1
ATOM 1432 O O . GLU A 1 181 ? 10.609 5.342 6.668 1.00 76.88 181 GLU A O 1
ATOM 1437 N N . ARG A 1 182 ? 10.078 6.592 4.863 1.00 86.00 182 ARG A N 1
ATOM 1438 C CA . ARG A 1 182 ? 8.675 6.829 5.210 1.00 86.00 182 ARG A CA 1
ATOM 1439 C C . ARG A 1 182 ? 7.779 6.759 3.983 1.00 86.00 182 ARG A C 1
ATOM 1441 O O . ARG A 1 182 ? 8.167 7.202 2.905 1.00 86.00 182 ARG A O 1
ATOM 1448 N N . ALA A 1 183 ? 6.557 6.292 4.188 1.00 86.81 183 ALA A N 1
ATOM 1449 C CA . ALA A 1 183 ? 5.513 6.252 3.176 1.00 86.81 183 ALA A CA 1
ATOM 1450 C C . ALA A 1 183 ? 4.170 6.690 3.774 1.00 86.81 183 ALA A C 1
ATOM 1452 O O . ALA A 1 183 ? 3.885 6.440 4.949 1.00 86.81 183 ALA A O 1
ATOM 1453 N N . LYS A 1 184 ? 3.347 7.360 2.964 1.00 87.94 184 LYS A N 1
ATOM 1454 C CA . LYS A 1 184 ? 1.998 7.792 3.338 1.00 87.94 184 LYS A CA 1
ATOM 1455 C C . LYS A 1 184 ? 0.983 6.874 2.673 1.00 87.94 184 LYS A C 1
ATOM 1457 O O . LYS A 1 184 ? 1.028 6.687 1.463 1.00 87.94 184 LYS A O 1
ATOM 1462 N N . TYR A 1 185 ? 0.054 6.359 3.464 1.00 87.19 185 TYR A N 1
ATOM 1463 C CA . TYR A 1 185 ? -1.025 5.495 3.001 1.00 87.19 185 TYR A CA 1
ATOM 1464 C C . TYR A 1 185 ? -2.380 6.045 3.436 1.00 87.19 185 TYR A C 1
ATOM 1466 O O . TYR A 1 185 ? -2.477 6.862 4.355 1.00 87.19 185 TYR A O 1
ATOM 1474 N N . VAL A 1 186 ? -3.432 5.591 2.759 1.00 84.38 186 VAL A N 1
ATOM 1475 C CA . VAL A 1 186 ? -4.821 5.894 3.106 1.00 84.38 186 VAL A CA 1
ATOM 1476 C C . VAL A 1 186 ? -5.528 4.571 3.380 1.00 84.38 186 VAL A C 1
ATOM 1478 O O . VAL A 1 186 ? -5.725 3.778 2.460 1.00 84.38 186 VAL A O 1
ATOM 1481 N N . ILE A 1 187 ? -5.873 4.324 4.644 1.00 85.75 187 ILE A N 1
ATOM 1482 C CA . ILE A 1 187 ? -6.570 3.115 5.104 1.00 85.75 187 ILE A CA 1
ATOM 1483 C C . ILE A 1 187 ? -7.991 3.523 5.479 1.00 85.75 187 ILE A C 1
ATOM 1485 O O . ILE A 1 187 ? -8.168 4.338 6.378 1.00 85.75 187 ILE A O 1
ATOM 1489 N N . ASN A 1 188 ? -8.999 3.000 4.774 1.00 80.94 188 ASN A N 1
ATOM 1490 C CA . ASN A 1 188 ? -10.413 3.353 4.982 1.00 80.94 188 ASN A CA 1
ATOM 1491 C C . ASN A 1 188 ? -10.666 4.875 5.019 1.00 80.94 188 ASN A C 1
ATOM 1493 O O . ASN A 1 188 ? -11.359 5.384 5.893 1.00 80.94 188 ASN A O 1
ATOM 1497 N N . GLY A 1 189 ? -10.032 5.622 4.107 1.00 74.44 189 GLY A N 1
ATOM 1498 C CA . GLY A 1 189 ? -10.123 7.089 4.050 1.00 74.44 189 GLY A CA 1
ATOM 1499 C C . GLY A 1 189 ? -9.266 7.837 5.083 1.00 74.44 189 GLY A C 1
ATOM 1500 O O . GLY A 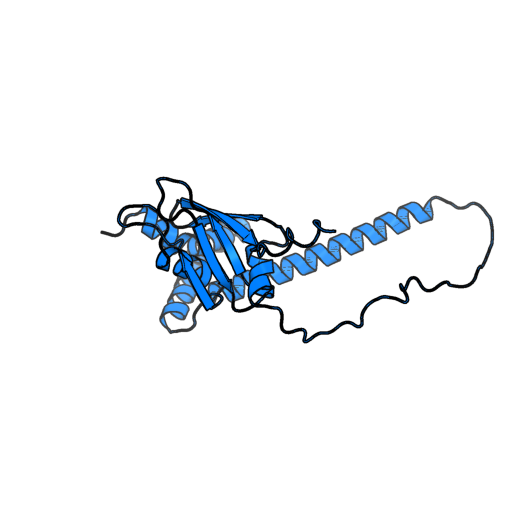1 189 ? -9.157 9.058 5.015 1.00 74.44 189 GLY A O 1
ATOM 1501 N N . LYS A 1 190 ? -8.600 7.135 6.008 1.00 83.50 190 LYS A N 1
ATOM 1502 C CA . LYS A 1 190 ? -7.777 7.717 7.079 1.00 83.50 190 LYS A CA 1
ATOM 1503 C C . LYS A 1 190 ? -6.309 7.754 6.656 1.00 83.50 190 LYS A C 1
ATOM 1505 O O . LYS A 1 190 ? -5.750 6.746 6.222 1.00 83.50 190 LYS A O 1
ATOM 1510 N N . HIS A 1 191 ? -5.663 8.912 6.786 1.00 83.81 191 HIS A N 1
ATOM 1511 C CA . HIS A 1 191 ? -4.239 9.051 6.479 1.00 83.81 191 HIS A CA 1
ATOM 1512 C C . HIS A 1 191 ? -3.389 8.388 7.561 1.00 83.81 191 HIS A C 1
ATOM 1514 O O . HIS A 1 191 ? -3.505 8.712 8.743 1.00 83.81 191 HIS A O 1
ATOM 1520 N N . VAL A 1 192 ? -2.486 7.511 7.138 1.00 91.62 192 VAL A N 1
ATOM 1521 C CA . VAL A 1 192 ? -1.500 6.885 8.014 1.00 91.62 192 VAL A CA 1
ATOM 1522 C C . VAL A 1 192 ? -0.103 7.119 7.467 1.00 91.62 192 VAL A C 1
ATOM 1524 O O . VAL A 1 192 ? 0.127 7.133 6.255 1.00 91.62 192 VAL A O 1
ATOM 1527 N N . TRP A 1 193 ? 0.840 7.296 8.381 1.00 91.50 193 TRP A N 1
ATOM 1528 C CA . TRP A 1 193 ? 2.256 7.346 8.046 1.00 91.50 193 TRP A CA 1
ATOM 1529 C C . TRP A 1 193 ? 2.927 6.069 8.503 1.00 91.50 193 TRP A C 1
ATOM 1531 O O . TRP A 1 193 ? 2.706 5.609 9.621 1.00 91.50 193 TRP A O 1
ATOM 1541 N N . ILE A 1 194 ? 3.762 5.520 7.635 1.00 93.56 194 ILE A N 1
ATOM 1542 C CA . ILE A 1 194 ? 4.519 4.302 7.876 1.00 93.56 194 ILE A CA 1
ATOM 1543 C C . ILE A 1 194 ? 5.992 4.646 7.800 1.00 93.56 194 ILE A C 1
ATOM 1545 O O . ILE A 1 194 ? 6.413 5.381 6.908 1.00 93.56 194 ILE A O 1
ATOM 1549 N N . ARG A 1 195 ? 6.782 4.096 8.714 1.00 89.75 195 ARG A N 1
ATOM 1550 C CA . ARG A 1 195 ? 8.243 4.168 8.682 1.00 89.75 195 ARG A CA 1
ATOM 1551 C C . ARG A 1 195 ? 8.857 2.874 9.188 1.00 89.75 195 ARG A C 1
ATOM 1553 O O . ARG A 1 195 ? 8.193 2.130 9.910 1.00 89.75 195 ARG A O 1
ATOM 1560 N N . ARG A 1 196 ? 10.126 2.621 8.869 1.00 87.31 196 ARG A N 1
ATOM 1561 C CA . ARG A 1 196 ? 10.880 1.538 9.522 1.00 87.31 196 ARG A CA 1
ATOM 1562 C C . ARG A 1 196 ? 10.929 1.787 11.038 1.00 87.31 196 ARG A C 1
ATOM 1564 O O . ARG A 1 196 ? 11.082 2.932 11.477 1.00 87.31 196 ARG A O 1
ATOM 1571 N N . PHE A 1 197 ? 10.748 0.740 11.839 1.00 80.62 197 PHE A N 1
ATOM 1572 C CA . PHE A 1 197 ? 10.928 0.830 13.284 1.00 80.62 197 PHE A CA 1
ATOM 1573 C C . PHE A 1 197 ? 12.419 0.953 13.614 1.00 80.62 197 PHE A C 1
ATOM 1575 O O . PHE A 1 197 ? 13.241 0.232 13.065 1.00 80.62 197 PHE A O 1
ATOM 1582 N N . VAL A 1 198 ? 12.764 1.882 14.505 1.00 70.75 198 VAL A N 1
ATOM 1583 C CA . VAL A 1 198 ? 14.129 2.040 15.017 1.00 70.75 198 VAL A CA 1
ATOM 1584 C C . VAL A 1 198 ? 14.082 1.715 16.511 1.00 70.75 198 VAL A C 1
ATOM 1586 O O . VAL A 1 198 ? 13.437 2.464 17.259 1.00 70.75 198 VAL A O 1
ATOM 1589 N N . PRO A 1 199 ? 14.707 0.613 16.962 1.00 63.22 199 PRO A N 1
ATOM 1590 C CA . PRO A 1 199 ? 14.828 0.306 18.381 1.00 63.22 199 PRO A CA 1
ATOM 1591 C C . PRO A 1 199 ? 15.550 1.443 19.108 1.00 63.22 199 PRO A C 1
ATOM 1593 O O . PRO A 1 199 ? 16.538 1.988 18.620 1.00 63.22 199 PRO A O 1
ATOM 1596 N N . ARG A 1 200 ? 15.094 1.810 20.308 1.00 51.53 200 ARG A N 1
ATOM 1597 C CA . ARG A 1 200 ? 15.690 2.894 21.116 1.00 51.53 200 ARG A CA 1
ATOM 1598 C C . ARG A 1 200 ? 17.034 2.522 21.780 1.00 51.53 200 ARG A C 1
ATOM 1600 O O . ARG A 1 200 ? 17.369 3.072 22.824 1.00 51.53 200 ARG A O 1
ATOM 1607 N N . GLN A 1 201 ? 17.831 1.629 21.194 1.00 49.75 201 GLN A N 1
ATOM 1608 C CA . GLN A 1 201 ? 19.112 1.172 21.755 1.00 49.75 201 GLN A CA 1
ATOM 1609 C C . GLN A 1 201 ? 20.349 1.746 21.039 1.00 49.75 201 GLN A C 1
ATOM 1611 O O . GLN A 1 201 ? 21.362 1.080 20.881 1.00 49.75 201 GLN A O 1
ATOM 1616 N N . GLN A 1 202 ? 20.294 3.029 20.677 1.00 49.00 202 GLN A N 1
ATOM 1617 C CA . GLN A 1 202 ? 21.474 3.863 20.407 1.00 49.00 202 GLN A CA 1
ATOM 1618 C C . GLN A 1 202 ? 21.291 5.248 21.045 1.00 49.00 202 GLN A C 1
ATOM 1620 O O . GLN A 1 202 ? 21.109 6.252 20.369 1.00 49.00 202 GLN A O 1
ATOM 1625 N N . MET A 1 203 ? 21.270 5.296 22.382 1.00 37.91 203 MET A N 1
ATOM 1626 C CA . MET A 1 203 ? 21.492 6.536 23.149 1.00 37.91 203 MET A CA 1
ATOM 1627 C C . MET A 1 203 ? 21.905 6.247 24.607 1.00 37.91 203 MET A C 1
ATOM 1629 O O . MET A 1 203 ? 21.459 6.907 25.540 1.00 37.91 203 MET A O 1
ATOM 1633 N N . ARG A 1 204 ? 22.725 5.208 24.832 1.00 38.41 204 ARG A N 1
ATOM 1634 C CA . ARG A 1 204 ? 23.289 4.878 26.160 1.00 38.41 204 ARG A CA 1
ATOM 1635 C C . ARG A 1 204 ? 24.758 4.425 26.141 1.00 38.41 204 ARG A C 1
ATOM 1637 O O . ARG A 1 204 ? 25.220 3.865 27.123 1.00 38.41 204 ARG A O 1
ATOM 1644 N N . SER A 1 205 ? 25.506 4.680 25.065 1.00 44.12 205 SER A N 1
ATOM 1645 C CA . SER A 1 205 ? 26.950 4.378 25.004 1.00 44.12 205 SER A CA 1
ATOM 1646 C C . SER A 1 205 ? 27.842 5.612 24.815 1.00 44.12 205 SER A C 1
ATOM 1648 O O . SER A 1 205 ? 29.014 5.474 24.494 1.00 44.12 205 SER A O 1
ATOM 1650 N N . SER A 1 206 ? 27.321 6.820 25.049 1.00 46.91 206 SER A N 1
ATOM 1651 C CA . SER A 1 206 ? 28.113 8.060 25.083 1.00 46.91 206 SER A CA 1
ATOM 1652 C C . SER A 1 206 ? 27.858 8.832 26.383 1.00 46.91 206 SER A C 1
ATOM 1654 O O . SER A 1 206 ? 27.279 9.911 26.364 1.00 46.91 206 SER A O 1
ATOM 1656 N N . LEU A 1 207 ? 28.188 8.195 27.508 1.00 50.00 207 LEU A N 1
ATOM 1657 C CA . LEU A 1 207 ? 28.354 8.704 28.884 1.00 50.00 207 LEU A CA 1
ATOM 1658 C C . LEU A 1 207 ? 28.639 7.419 29.682 1.00 50.00 207 LEU A C 1
ATOM 1660 O O . LEU A 1 207 ? 27.709 6.664 29.941 1.00 50.00 207 LEU A O 1
ATOM 1664 N N . ARG A 1 208 ? 29.869 6.996 29.970 1.00 32.59 208 ARG A N 1
ATOM 1665 C CA . ARG A 1 208 ? 30.956 7.603 30.768 1.00 32.59 208 ARG A CA 1
ATOM 1666 C C . ARG A 1 208 ? 32.037 6.503 30.957 1.00 32.59 208 ARG A C 1
ATOM 1668 O O . ARG A 1 208 ? 31.749 5.373 30.545 1.00 32.59 208 ARG A O 1
ATOM 1675 N N . PRO A 1 209 ? 33.194 6.727 31.617 1.00 48.25 209 PRO A N 1
ATOM 1676 C CA . PRO A 1 209 ? 33.623 7.867 32.451 1.00 48.25 209 PRO A CA 1
ATOM 1677 C C . PRO A 1 209 ? 34.248 9.020 31.681 1.00 48.25 209 PRO A C 1
ATOM 1679 O O . PRO A 1 209 ? 35.087 8.754 30.797 1.00 48.25 209 PRO A O 1
#

Mean predicted aligned error: 17.44 Å

Solvent-accessible surface area (backbone atoms only — not comparable to full-atom values): 12771 Å² total; per-residue (Å²): 131,87,48,71,66,55,56,46,56,70,43,44,67,60,52,53,52,46,47,41,38,40,68,76,65,63,41,57,64,68,59,44,48,51,53,53,52,51,55,53,50,41,38,74,73,70,45,74,52,55,70,48,52,53,50,51,50,53,52,50,51,54,48,53,52,50,54,52,51,54,51,53,50,50,54,53,54,50,52,60,60,60,71,72,66,90,76,87,82,90,82,93,76,83,88,77,78,93,65,68,94,78,63,74,79,88,66,96,74,66,80,72,55,70,60,75,25,25,34,33,37,40,45,48,88,97,49,81,78,53,70,66,59,52,49,51,51,47,34,74,67,69,32,97,34,74,70,47,75,46,67,48,90,60,62,92,97,52,80,52,50,37,34,41,37,33,36,72,40,54,68,54,51,43,62,71,26,71,78,47,71,57,36,80,47,71,59,89,86,38,63,33,42,37,28,69,45,75,79,89,84,84,82,75,86,88,75,80,134

Secondary structure (DSSP, 8-state):
---HHHHHHHTHHHHHHHHIIIIIS---HHHHHHHHHHHHHHHHTT-TTHHHHHHHHHHHHHHHHHHHHHHHHHHHHHHHHHTT---------PPPP---TTPPPP-TT----GGGGEEEEEE-TT----HHHHHHHHHHHHSS-EEEEEEPP--TTPPP-EEEEEES-HHHHHHHTTTSSEEEEEETTEEEEEEE---S-SSSSS---

Radius of gyration: 24.46 Å; Cα contacts (8 Å, |Δi|>4): 194; chains: 1; bounding box: 75×35×62 Å

Nearest PDB structures (foldseek):
  6xh2-assembly1_A  TM=6.795E-01  e=1.854E-02  Homo sapiens
  8suy-assembly1_B  TM=5.587E-01  e=3.650E-01  Homo sapiens
  6u9d-assembly1_O  TM=4.936E-01  e=1.569E+00  Saccharomyces cerevisiae
  6u9d-assembly2_W-2  TM=4.473E-01  e=5.577E+00  Saccharomyces cerevisiae
  6u9d-assembly2_S-2  TM=4.369E-01  e=8.159E+00  Saccharomyces cerevisiae

pLDDT: mean 75.22, std 16.78, range [32.59, 95.44]